Protein AF-A0A4Y7IH53-F1 (afdb_monomer)

Sequence (225 aa):
MANDEDNSNESPPPPQKHLVFAYYITGHGFGHATRAVEVVRHLIAAGHDVYVVTCAPDFVFTSEIKSERLFIRKVLLDCGAVQADALSVDPLASLEKVSDVVPIACRAADDAGIRSACVTNFSWDFIYAEYVMAAGHHHRSIVWQINPDIECAMPAFRDVIDVPLVVREQRKSRAEVRKELEIGEDVKLVIFNFGGQQPAGWTLKEEYLPPGWLCLVLLFAELSP

InterPro domains:
  IPR053205 GHMP kinase superfamily L-arabinokinase [PTHR38134] (98-218)

Mean predicted aligned error: 14.0 Å

Nearest PDB structures (foldseek):
  8hzz-assembly1_A  TM=4.925E-01  e=2.277E-02  Glycyrrhiza uralensis
  8x8p-assembly1_A  TM=3.838E-01  e=5.205E-03  Callicarpa macrophylla
  6a1k-assembly1_B  TM=4.037E-01  e=2.003E-02  Bacillus subtilis subsp. subtilis str. 168
  9fp0-assembly1_A  TM=3.550E-01  e=7.765E-01  Escherichia coli
  9fmv-assembly1_A  TM=3.541E-01  e=3.397E+00  Escherichia coli

Secondary structure (DSSP, 8-state):
----------PPPPPPPP-EEEEE---SSHHHHHHHHHHHHHHHHTT-EEEEEESS-THHHHTT---TTEEEEE-------EESSSS-EEHHHHHTT--SS-HHHHHHHHHTT-------SS-THHHHHHHHHHH-GGGHHHHHTT-SSSSS--TT-S-------------S-HHHHHHHTT--TT-EEEEEE-TTS--SS----GGGSPTTEEEEEE-------

Solvent-accessible surface area (backbone atoms only — not comparable to full-atom values): 14703 Å² total; per-residue (Å²): 143,78,86,92,76,89,84,92,77,80,72,76,76,76,81,74,77,75,50,78,45,78,48,74,38,42,37,82,54,67,68,58,48,59,48,46,39,56,56,53,48,52,46,41,73,70,60,24,39,38,36,41,35,22,55,52,65,66,62,67,46,54,76,78,47,88,56,94,46,61,43,81,43,84,38,86,62,63,26,48,72,36,64,74,50,101,88,43,68,36,59,68,66,10,65,82,28,64,48,85,54,57,63,70,58,52,52,54,25,56,80,67,76,41,93,73,84,84,76,77,95,68,78,64,64,74,76,44,52,61,47,56,68,71,64,40,81,85,54,37,72,73,52,42,65,58,52,84,67,97,67,99,53,56,73,81,51,89,79,82,79,92,71,76,90,81,70,82,80,84,88,67,54,72,67,56,54,27,59,75,69,72,47,62,93,87,54,45,76,47,77,47,72,58,62,88,43,77,78,86,86,72,81,89,59,74,89,80,51,64,92,73,53,45,79,47,74,52,67,65,73,83,79,76,132

Radius of gyration: 23.19 Å; Cα contacts (8 Å, |Δi|>4): 241; chains: 1; bounding box: 51×73×51 Å

Organism: Papaver somniferum (NCBI:txid3469)

Foldseek 3Di:
DDDDDDDPPPDPDDQDDEEEEEAEFEQPALVRLLLVLLVCQVCVVSVYAYEYEYQHDPCSNVVRDDDPSYHYHYDNLFQAWDAPDPPRTDLVSGLRRDDRWSVVVVVVCVVVVHDDDTDDDAQCCVVCVVSDVVVDPVSCVSCCLQDDDDDSDRVVDPDDDDDPDRDDDDPDDPVRVCVVVVHDPPAAEDEAEPHADDDDPDDDDPVVDDPRHDYHYDYDDDPDD

pLDDT: mean 70.27, std 18.61, range [26.58, 97.31]

Structure (mmCIF, N/CA/C/O backbone):
data_AF-A0A4Y7IH53-F1
#
_entry.id   AF-A0A4Y7IH53-F1
#
loop_
_atom_site.group_PDB
_atom_site.id
_atom_site.type_symbol
_atom_site.label_atom_id
_atom_site.label_alt_id
_atom_site.label_comp_id
_atom_site.label_asym_id
_atom_site.label_entity_id
_atom_site.label_seq_id
_atom_site.pdbx_PDB_ins_code
_atom_site.Cartn_x
_atom_site.Cartn_y
_atom_site.Cartn_z
_atom_site.occupancy
_atom_site.B_iso_or_equiv
_atom_site.auth_seq_id
_atom_site.auth_comp_id
_atom_site.auth_asym_id
_atom_site.auth_atom_id
_atom_site.pdbx_PDB_model_num
ATOM 1 N N . MET A 1 1 ? -36.794 -44.605 -2.288 1.00 41.50 1 MET A N 1
ATOM 2 C CA . MET A 1 1 ? -35.577 -44.950 -3.045 1.00 41.50 1 MET A CA 1
ATOM 3 C C . MET A 1 1 ? -35.639 -44.182 -4.349 1.00 41.50 1 MET A C 1
ATOM 5 O O . MET A 1 1 ? -36.344 -44.596 -5.257 1.00 41.50 1 MET A O 1
ATOM 9 N N . ALA A 1 2 ? -35.021 -43.007 -4.367 1.00 38.56 2 ALA A N 1
ATOM 10 C CA . ALA A 1 2 ? -34.758 -42.216 -5.560 1.00 38.56 2 ALA A CA 1
ATOM 11 C C . ALA A 1 2 ? -33.266 -41.878 -5.491 1.00 38.56 2 ALA A C 1
ATOM 13 O O . ALA A 1 2 ? -32.769 -41.588 -4.405 1.00 38.56 2 ALA A O 1
ATOM 14 N N . ASN A 1 3 ? -32.578 -42.082 -6.607 1.00 37.53 3 ASN A N 1
ATOM 15 C CA . ASN A 1 3 ? -31.127 -42.150 -6.717 1.00 37.53 3 ASN A CA 1
ATOM 16 C C . ASN A 1 3 ? -30.470 -40.790 -6.449 1.00 37.53 3 ASN A C 1
ATOM 18 O O . ASN A 1 3 ? -30.745 -39.835 -7.170 1.00 37.53 3 ASN A O 1
ATOM 22 N N . ASP A 1 4 ? -29.583 -40.755 -5.454 1.00 43.19 4 ASP A N 1
ATOM 23 C CA . ASP A 1 4 ? -28.550 -39.734 -5.279 1.00 43.19 4 ASP A CA 1
ATOM 24 C C . ASP A 1 4 ? -27.304 -40.184 -6.054 1.00 43.19 4 ASP A C 1
ATOM 26 O O . ASP A 1 4 ? -26.444 -40.862 -5.498 1.00 43.19 4 ASP A O 1
ATOM 30 N N . GLU A 1 5 ? -27.207 -39.847 -7.338 1.00 48.62 5 GLU A N 1
ATOM 31 C CA . GLU A 1 5 ? -25.935 -39.871 -8.068 1.00 48.62 5 GLU A CA 1
ATOM 32 C C . GLU A 1 5 ? -25.892 -38.702 -9.062 1.00 48.62 5 GLU A C 1
ATOM 34 O O . GLU A 1 5 ? -26.905 -38.376 -9.679 1.00 48.62 5 GLU A O 1
ATOM 39 N N . ASP A 1 6 ? -24.684 -38.146 -9.216 1.00 42.44 6 ASP A N 1
ATOM 40 C CA . ASP A 1 6 ? -24.251 -37.018 -10.061 1.00 42.44 6 ASP A CA 1
ATOM 41 C C . ASP A 1 6 ? -24.305 -35.645 -9.345 1.00 42.44 6 ASP A C 1
ATOM 43 O O . ASP A 1 6 ? -25.354 -35.181 -8.922 1.00 42.44 6 ASP A O 1
ATOM 47 N N . ASN A 1 7 ? -23.216 -34.903 -9.118 1.00 40.88 7 ASN A N 1
ATOM 48 C CA . ASN A 1 7 ? -22.030 -34.732 -9.950 1.00 40.88 7 ASN A CA 1
ATOM 49 C C . ASN A 1 7 ? -20.907 -34.080 -9.105 1.00 40.88 7 ASN A C 1
ATOM 51 O O . ASN A 1 7 ? -20.978 -32.896 -8.783 1.00 40.88 7 ASN A O 1
ATOM 55 N N . SER A 1 8 ? -19.878 -34.838 -8.710 1.00 48.16 8 SER A N 1
ATOM 56 C CA . SER A 1 8 ? -18.675 -34.307 -8.040 1.00 48.16 8 SER A CA 1
ATOM 57 C C . SER A 1 8 ? -17.453 -34.390 -8.955 1.00 48.16 8 SER A C 1
ATOM 59 O O . SER A 1 8 ? -16.390 -34.856 -8.545 1.00 48.16 8 SER A O 1
ATOM 61 N N . ASN A 1 9 ? -17.619 -33.990 -10.215 1.00 47.72 9 ASN A N 1
ATOM 62 C CA . ASN A 1 9 ? -16.549 -33.991 -11.205 1.00 47.72 9 ASN A CA 1
ATOM 63 C C . ASN A 1 9 ? -16.227 -32.563 -11.674 1.00 47.72 9 ASN A C 1
ATOM 65 O O . ASN A 1 9 ? -16.184 -32.274 -12.868 1.00 47.72 9 ASN A O 1
ATOM 69 N N . GLU A 1 10 ? -15.980 -31.651 -10.728 1.00 51.47 10 GLU A N 1
ATOM 70 C CA . GLU A 1 10 ? -15.182 -30.464 -11.036 1.00 51.47 10 GLU A CA 1
ATOM 71 C C . GLU A 1 10 ? -13.723 -30.910 -11.154 1.00 51.47 10 GLU A C 1
ATOM 73 O O . GLU A 1 10 ? -13.036 -31.187 -10.170 1.00 51.47 10 GLU A O 1
ATOM 78 N N . SER A 1 11 ? -13.255 -31.024 -12.396 1.00 44.97 11 SER A N 1
ATOM 79 C CA . SER A 1 11 ? -11.830 -31.116 -12.701 1.00 44.97 11 SER A CA 1
ATOM 80 C C . SER A 1 11 ? -11.081 -30.002 -11.958 1.00 44.97 11 SER A C 1
ATOM 82 O O . SER A 1 11 ? -11.542 -28.857 -12.010 1.00 44.97 11 SER A O 1
ATOM 84 N N . PRO A 1 12 ? -9.946 -30.295 -11.293 1.00 53.25 12 PRO A N 1
ATOM 85 C CA . PRO A 1 12 ? -9.206 -29.279 -10.561 1.00 53.25 12 PRO A CA 1
ATOM 86 C C . PRO A 1 12 ? -8.878 -28.113 -11.501 1.00 53.25 12 PRO A C 1
ATOM 88 O O . PRO A 1 12 ? -8.561 -28.357 -12.674 1.00 53.25 12 PRO A O 1
ATOM 91 N N . PRO A 1 13 ? -8.969 -26.857 -11.022 1.00 56.62 13 PRO A N 1
ATOM 92 C CA . PRO A 1 13 ? -8.668 -25.701 -11.847 1.00 56.62 13 PRO A CA 1
ATOM 93 C C . PRO A 1 13 ? -7.280 -25.882 -12.476 1.00 56.62 13 PRO A C 1
ATOM 95 O O . PRO A 1 13 ? -6.380 -26.428 -11.825 1.00 56.62 13 PRO A O 1
ATOM 98 N N . PRO A 1 14 ? -7.100 -25.479 -13.748 1.00 54.88 14 PRO A N 1
ATOM 99 C CA . PRO A 1 14 ? -5.828 -25.644 -14.435 1.00 54.88 14 PRO A CA 1
ATOM 100 C C . PRO A 1 14 ? -4.703 -25.062 -13.571 1.00 54.88 14 PRO A C 1
ATOM 102 O O . PRO A 1 14 ? -4.903 -24.009 -12.957 1.00 54.88 14 PRO A O 1
ATOM 105 N N . PRO A 1 15 ? -3.534 -25.725 -13.499 1.00 58.81 15 PRO A N 1
ATOM 106 C CA . PRO A 1 15 ? -2.450 -25.280 -12.640 1.00 58.81 15 PRO A CA 1
ATOM 107 C C . PRO A 1 15 ? -2.097 -23.839 -12.993 1.00 58.81 15 PRO A C 1
ATOM 109 O O . PRO A 1 15 ? -1.706 -23.529 -14.123 1.00 58.81 15 PRO A O 1
ATOM 112 N N . GLN A 1 16 ? -2.285 -22.950 -12.021 1.00 71.19 16 GLN A N 1
ATOM 113 C CA . GLN A 1 16 ? -2.009 -21.537 -12.186 1.00 71.19 16 GLN A CA 1
ATOM 114 C C . GLN A 1 16 ? -0.519 -21.381 -12.500 1.00 71.19 16 GLN A C 1
ATOM 116 O O . GLN A 1 16 ? 0.347 -21.809 -11.737 1.00 71.19 16 GLN A O 1
ATOM 121 N N . LYS A 1 17 ? -0.210 -20.834 -13.679 1.00 88.12 17 LYS A N 1
ATOM 122 C CA . LYS A 1 17 ? 1.172 -20.672 -14.137 1.00 88.12 17 LYS A CA 1
ATOM 123 C C . LYS A 1 17 ? 1.937 -19.807 -13.134 1.00 88.12 17 LYS A C 1
ATOM 125 O O . LYS A 1 17 ? 1.533 -18.678 -12.876 1.00 88.12 17 LYS A O 1
ATOM 130 N N . HIS A 1 18 ? 3.062 -20.308 -12.631 1.00 93.56 18 HIS A N 1
ATOM 131 C CA . HIS A 1 18 ? 3.967 -19.526 -11.793 1.00 93.56 18 HIS A CA 1
ATOM 132 C C . HIS A 1 18 ? 4.549 -18.343 -12.582 1.00 93.56 18 HIS A C 1
ATOM 134 O O . HIS A 1 18 ? 5.042 -18.519 -13.701 1.00 93.56 18 HIS A O 1
ATOM 140 N N . LEU A 1 19 ? 4.501 -17.146 -11.999 1.00 94.00 19 LEU A N 1
ATOM 141 C CA . LEU A 1 19 ? 5.007 -15.904 -12.578 1.00 94.00 19 LEU A CA 1
ATOM 142 C C . LEU A 1 19 ? 5.874 -15.166 -11.555 1.00 94.00 19 LEU A C 1
ATOM 144 O O . LEU A 1 19 ? 5.736 -15.368 -10.350 1.00 94.00 19 LEU A O 1
ATOM 148 N N . VAL A 1 20 ? 6.743 -14.296 -12.065 1.00 94.38 20 VAL A N 1
ATOM 149 C CA . VAL A 1 20 ? 7.566 -13.381 -11.270 1.00 94.38 20 VAL A CA 1
ATOM 150 C C . VAL A 1 20 ? 7.159 -11.957 -11.626 1.00 94.38 20 VAL A C 1
ATOM 152 O O . VAL A 1 20 ? 7.169 -11.590 -12.803 1.00 94.38 20 VAL A O 1
ATOM 155 N N . PHE A 1 21 ? 6.800 -11.163 -10.623 1.00 93.69 21 PHE A N 1
ATOM 156 C CA . PHE A 1 21 ? 6.378 -9.774 -10.785 1.00 93.69 21 PHE A CA 1
ATOM 157 C C . PHE A 1 21 ? 7.441 -8.824 -10.244 1.00 93.69 21 PHE A C 1
ATOM 159 O O . PHE A 1 21 ? 7.949 -9.020 -9.144 1.00 93.69 21 PHE A O 1
ATOM 166 N N . ALA A 1 22 ? 7.729 -7.757 -10.987 1.00 92.00 22 ALA A N 1
ATOM 167 C CA . ALA A 1 22 ? 8.457 -6.600 -10.481 1.00 92.00 22 ALA A CA 1
ATOM 168 C C . ALA A 1 22 ? 7.470 -5.436 -10.326 1.00 92.00 22 ALA A C 1
ATOM 170 O O . ALA A 1 22 ? 6.949 -4.926 -11.316 1.00 92.00 22 ALA A O 1
ATOM 171 N N . TYR A 1 23 ? 7.191 -5.045 -9.084 1.00 90.38 23 TYR A N 1
ATOM 172 C CA . TYR A 1 23 ? 6.256 -3.978 -8.742 1.00 90.38 23 TYR A CA 1
ATOM 173 C C . TYR A 1 23 ? 7.039 -2.742 -8.296 1.00 90.38 23 TYR A C 1
ATOM 175 O O . TYR A 1 23 ? 7.619 -2.710 -7.212 1.00 90.38 23 TYR A O 1
ATOM 183 N N . TYR A 1 24 ? 7.044 -1.716 -9.142 1.00 85.69 24 TYR A N 1
ATOM 184 C CA . TYR A 1 24 ? 7.689 -0.431 -8.885 1.00 85.69 24 TYR A CA 1
ATOM 185 C C . TYR A 1 24 ? 6.702 0.512 -8.196 1.00 85.69 24 TYR A C 1
ATOM 187 O O . TYR A 1 24 ? 5.642 0.797 -8.747 1.00 85.69 24 TYR A O 1
ATOM 195 N N . ILE A 1 25 ? 7.037 0.965 -6.988 1.00 82.25 25 ILE A N 1
ATOM 196 C CA . ILE A 1 25 ? 6.165 1.801 -6.156 1.00 82.25 25 ILE A CA 1
ATOM 197 C C . ILE A 1 25 ? 6.952 3.030 -5.707 1.00 82.25 25 ILE A C 1
ATOM 199 O O . ILE A 1 25 ? 8.029 2.904 -5.115 1.00 82.25 25 ILE A O 1
ATOM 203 N N . THR A 1 26 ? 6.402 4.213 -5.952 1.00 73.88 26 THR A N 1
ATOM 204 C CA . THR A 1 26 ? 6.913 5.475 -5.407 1.00 73.88 26 THR A CA 1
ATOM 205 C C . THR A 1 26 ? 6.864 5.465 -3.872 1.00 73.88 26 THR A C 1
ATOM 207 O O . THR A 1 26 ? 6.041 4.784 -3.258 1.00 73.88 26 THR A O 1
ATOM 210 N N . GLY A 1 27 ? 7.795 6.158 -3.220 1.00 60.12 27 GLY A N 1
ATOM 211 C CA . GLY A 1 27 ? 7.842 6.301 -1.763 1.00 60.12 27 GLY A CA 1
ATOM 212 C C . GLY A 1 27 ? 7.267 7.612 -1.240 1.00 60.12 27 GLY A C 1
ATOM 213 O O . GLY A 1 27 ? 7.210 7.781 -0.020 1.00 60.12 27 GLY A O 1
ATOM 214 N N . HIS A 1 28 ? 6.816 8.523 -2.108 1.00 63.91 28 HIS A N 1
ATOM 215 C CA . HIS A 1 28 ? 6.135 9.747 -1.688 1.00 63.91 28 HIS A CA 1
ATOM 216 C C . HIS A 1 28 ? 4.810 9.439 -0.976 1.00 63.91 28 HIS A C 1
ATOM 218 O O . HIS A 1 28 ? 3.774 9.220 -1.592 1.00 63.91 28 HIS A O 1
ATOM 224 N N . GLY A 1 29 ? 4.844 9.452 0.357 1.00 56.44 29 GLY A N 1
ATOM 225 C CA . GLY A 1 29 ? 3.691 9.156 1.200 1.00 56.44 29 GLY A CA 1
ATOM 226 C C . GLY A 1 29 ? 3.383 7.657 1.298 1.00 56.44 29 GLY A C 1
ATOM 227 O O . GLY A 1 29 ? 3.454 6.891 0.340 1.00 56.44 29 GLY A O 1
ATOM 228 N N . PHE A 1 30 ? 2.964 7.211 2.484 1.00 63.81 30 PHE A N 1
ATOM 229 C CA . PHE A 1 30 ? 2.637 5.800 2.729 1.00 63.81 30 PHE A CA 1
ATOM 230 C C . PHE A 1 30 ? 1.408 5.302 1.948 1.00 63.81 30 PHE A C 1
ATOM 232 O O . PHE A 1 30 ? 1.152 4.100 1.905 1.00 63.81 30 PHE A O 1
ATOM 239 N N . GLY A 1 31 ? 0.632 6.190 1.318 1.00 67.69 31 GLY A N 1
ATOM 240 C CA . GLY A 1 31 ? -0.619 5.844 0.644 1.00 67.69 31 GLY A CA 1
ATOM 241 C C . GLY A 1 31 ? -0.449 4.922 -0.568 1.00 67.69 31 GLY A C 1
ATOM 242 O O . GLY A 1 31 ? -1.269 4.020 -0.742 1.00 67.69 31 GLY A O 1
ATOM 243 N N . HIS A 1 32 ? 0.597 5.112 -1.379 1.00 73.06 32 HIS A N 1
ATOM 244 C CA . HIS A 1 32 ? 0.857 4.260 -2.550 1.00 73.06 32 HIS A CA 1
ATOM 245 C C . HIS A 1 32 ? 1.325 2.871 -2.107 1.00 73.06 32 HIS A C 1
ATOM 247 O O . HIS A 1 32 ? 0.749 1.853 -2.492 1.00 73.06 32 HIS A O 1
ATOM 253 N N . ALA A 1 33 ? 2.298 2.833 -1.192 1.00 77.31 33 ALA A N 1
ATOM 254 C CA . ALA A 1 33 ? 2.835 1.593 -0.647 1.00 77.31 33 ALA A CA 1
ATOM 255 C C . ALA A 1 33 ? 1.774 0.763 0.094 1.00 77.31 33 ALA A C 1
ATOM 257 O O . ALA A 1 33 ? 1.632 -0.426 -0.169 1.00 77.31 33 ALA A O 1
ATOM 258 N N . THR A 1 34 ? 0.974 1.374 0.972 1.00 79.06 34 THR A N 1
ATOM 259 C CA . THR A 1 34 ? -0.017 0.647 1.791 1.00 79.06 34 THR A CA 1
ATOM 260 C C . THR A 1 34 ? -1.155 0.019 0.988 1.00 79.06 34 THR A C 1
ATOM 262 O O . THR A 1 34 ? -1.706 -0.980 1.450 1.00 79.06 34 THR A O 1
ATOM 265 N N . ARG A 1 35 ? -1.499 0.562 -0.188 1.00 79.38 35 ARG A N 1
ATOM 266 C CA . ARG A 1 35 ? -2.486 -0.028 -1.112 1.00 79.38 35 ARG A CA 1
ATOM 267 C C . ARG A 1 35 ? -1.878 -1.135 -1.961 1.00 79.38 35 ARG A C 1
ATOM 269 O O . ARG A 1 35 ? -2.481 -2.195 -2.111 1.00 79.38 35 ARG A O 1
ATOM 276 N N . ALA A 1 36 ? -0.657 -0.924 -2.451 1.00 85.81 36 ALA A N 1
ATOM 277 C CA . ALA A 1 36 ? 0.075 -1.939 -3.198 1.00 85.81 36 ALA A CA 1
ATOM 278 C C . ALA A 1 36 ? 0.307 -3.216 -2.374 1.00 85.81 36 ALA A C 1
ATOM 280 O O . ALA A 1 36 ? 0.313 -4.305 -2.942 1.00 85.81 36 ALA A O 1
ATOM 281 N N . VAL A 1 37 ? 0.419 -3.107 -1.042 1.00 89.38 37 VAL A N 1
ATOM 282 C CA . VAL A 1 37 ? 0.486 -4.262 -0.126 1.00 89.38 37 VAL A CA 1
ATOM 283 C C . VAL A 1 37 ? -0.617 -5.280 -0.403 1.00 89.38 37 VAL A C 1
ATOM 285 O O . VAL A 1 37 ? -0.323 -6.470 -0.470 1.00 89.38 37 VAL A O 1
ATOM 288 N N . GLU A 1 38 ? -1.863 -4.850 -0.612 1.00 88.25 38 GLU A N 1
ATOM 289 C CA . GLU A 1 38 ? -2.959 -5.794 -0.854 1.00 88.25 38 GLU A CA 1
ATOM 290 C C . GLU A 1 38 ? -2.816 -6.501 -2.201 1.00 88.25 38 GLU A C 1
ATOM 292 O O . GLU A 1 38 ? -3.021 -7.711 -2.278 1.00 88.25 38 GLU A O 1
ATOM 297 N N . VAL A 1 39 ? -2.384 -5.798 -3.249 1.00 89.31 39 VAL A N 1
ATOM 298 C CA . VAL A 1 39 ? -2.128 -6.417 -4.559 1.00 89.31 39 VAL A CA 1
ATOM 299 C C . VAL A 1 39 ? -0.995 -7.441 -4.455 1.00 89.31 39 VAL A C 1
ATOM 301 O O . VAL A 1 39 ? -1.147 -8.586 -4.880 1.00 89.31 39 VAL A O 1
ATOM 304 N N . VAL A 1 40 ? 0.121 -7.061 -3.826 1.00 92.12 40 VAL A N 1
ATOM 305 C CA . VAL A 1 40 ? 1.282 -7.937 -3.606 1.00 92.12 40 VAL A CA 1
ATOM 306 C C . VAL A 1 40 ? 0.882 -9.172 -2.797 1.00 92.12 40 VAL A C 1
ATOM 308 O O . VAL A 1 40 ? 1.253 -10.290 -3.154 1.00 92.12 40 VAL A O 1
ATOM 311 N N . ARG A 1 41 ? 0.078 -8.996 -1.743 1.00 92.88 41 ARG A N 1
ATOM 312 C CA . ARG A 1 41 ? -0.420 -10.094 -0.908 1.00 92.88 41 ARG A CA 1
ATOM 313 C C . ARG A 1 41 ? -1.235 -11.100 -1.721 1.00 92.88 41 ARG A C 1
ATOM 315 O O . ARG A 1 41 ? -1.011 -12.299 -1.575 1.00 92.88 41 ARG A O 1
ATOM 322 N N . HIS A 1 42 ? -2.131 -10.634 -2.593 1.00 91.44 42 HIS A N 1
ATOM 323 C CA . HIS A 1 42 ? -2.946 -11.517 -3.435 1.00 91.44 42 HIS A CA 1
ATOM 324 C C . HIS A 1 42 ? -2.122 -12.227 -4.517 1.00 91.44 42 HIS A C 1
ATOM 326 O O . HIS A 1 42 ? -2.339 -13.412 -4.754 1.00 91.44 42 HIS A O 1
ATOM 332 N N . LEU A 1 43 ? -1.138 -11.556 -5.126 1.00 92.81 43 LEU A N 1
ATOM 333 C CA . LEU A 1 43 ? -0.218 -12.193 -6.079 1.00 92.81 43 LEU A CA 1
ATOM 334 C C . LEU A 1 43 ? 0.602 -13.310 -5.417 1.00 92.81 43 LEU A C 1
ATOM 336 O O . LEU A 1 43 ? 0.738 -14.396 -5.975 1.00 92.81 43 LEU A O 1
ATOM 340 N N . ILE A 1 44 ? 1.098 -13.073 -4.200 1.00 95.31 44 ILE A N 1
ATOM 341 C CA . ILE A 1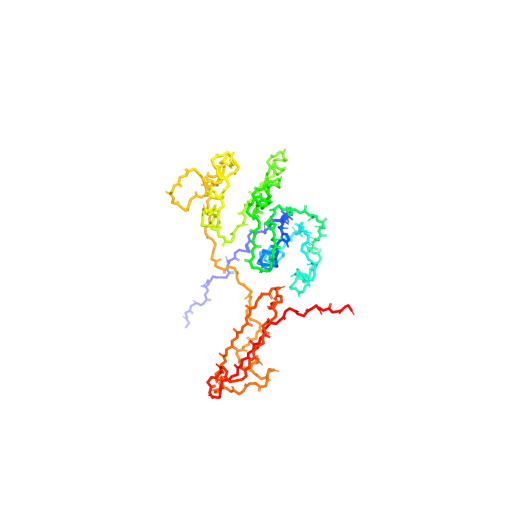 44 ? 1.822 -14.087 -3.424 1.00 95.31 44 ILE A CA 1
ATOM 342 C C . ILE A 1 44 ? 0.899 -15.244 -3.027 1.00 95.31 44 ILE A C 1
ATOM 344 O O . ILE A 1 44 ? 1.298 -16.403 -3.135 1.00 95.31 44 ILE A O 1
ATOM 348 N N . ALA A 1 45 ? -0.332 -14.955 -2.593 1.00 92.06 45 ALA A N 1
ATOM 349 C CA . ALA A 1 45 ? -1.323 -15.979 -2.251 1.00 92.06 45 ALA A CA 1
ATOM 350 C C . ALA A 1 45 ? -1.705 -16.852 -3.461 1.00 92.06 45 ALA A C 1
ATOM 352 O O . ALA A 1 45 ? -1.944 -18.045 -3.302 1.00 92.06 45 ALA A O 1
ATOM 353 N N . ALA A 1 46 ? -1.676 -16.282 -4.669 1.00 93.06 46 ALA A N 1
ATOM 354 C CA . ALA A 1 46 ? -1.829 -16.994 -5.937 1.00 93.06 46 ALA A CA 1
ATOM 355 C C . ALA A 1 46 ? -0.590 -17.825 -6.346 1.00 93.06 46 ALA A C 1
ATOM 357 O O . ALA A 1 46 ? -0.573 -18.444 -7.410 1.00 93.06 46 ALA A O 1
ATOM 358 N N . GLY A 1 47 ? 0.454 -17.857 -5.511 1.00 94.62 47 GLY A N 1
ATOM 359 C CA . GLY A 1 47 ? 1.655 -18.655 -5.729 1.00 94.62 47 GLY A CA 1
ATOM 360 C C . GLY A 1 47 ? 2.674 -17.997 -6.654 1.00 94.62 47 GLY A C 1
ATOM 361 O O . GLY A 1 47 ? 3.357 -18.708 -7.382 1.00 94.62 47 GLY A O 1
ATOM 362 N N . HIS A 1 48 ? 2.768 -16.667 -6.670 1.00 95.75 48 HIS A N 1
ATOM 363 C CA . HIS A 1 48 ? 3.751 -15.931 -7.470 1.00 95.75 48 HIS A CA 1
ATOM 364 C C . HIS A 1 48 ? 4.846 -15.298 -6.607 1.00 95.75 48 HIS A C 1
ATOM 366 O O . HIS A 1 48 ? 4.622 -14.978 -5.438 1.00 95.75 48 HIS A O 1
ATOM 372 N N . ASP A 1 49 ? 6.010 -15.068 -7.212 1.00 96.94 49 ASP A N 1
ATOM 373 C CA . ASP A 1 49 ? 7.093 -14.300 -6.599 1.00 96.94 49 ASP A CA 1
ATOM 374 C C . ASP A 1 49 ? 6.930 -12.818 -6.927 1.00 96.94 49 ASP A C 1
ATOM 376 O O . ASP A 1 49 ? 6.669 -12.449 -8.077 1.00 96.94 49 ASP A O 1
ATOM 380 N N . VAL A 1 50 ? 7.097 -11.952 -5.926 1.00 96.69 50 VAL A N 1
ATOM 381 C CA . VAL A 1 50 ? 6.911 -10.509 -6.098 1.00 96.69 50 VAL A CA 1
ATOM 382 C C . VAL A 1 50 ? 8.109 -9.736 -5.565 1.00 96.69 50 VAL A C 1
ATOM 384 O O . VAL A 1 50 ? 8.423 -9.768 -4.375 1.00 96.69 50 VAL A O 1
ATOM 387 N N . TYR A 1 51 ? 8.746 -8.992 -6.465 1.00 95.62 51 TYR A N 1
ATOM 388 C CA . TYR A 1 51 ? 9.810 -8.041 -6.183 1.00 95.62 51 TYR A CA 1
ATOM 389 C C . TYR A 1 51 ? 9.222 -6.640 -6.080 1.00 95.62 51 TYR A C 1
ATOM 391 O O . TYR A 1 51 ? 8.875 -6.023 -7.085 1.00 95.62 51 TYR A O 1
ATOM 399 N N . VAL A 1 52 ? 9.130 -6.123 -4.863 1.00 92.81 52 VAL A N 1
ATOM 400 C CA . VAL A 1 52 ? 8.746 -4.743 -4.592 1.00 92.81 52 VAL A CA 1
ATOM 401 C C . VAL A 1 52 ? 9.981 -3.856 -4.698 1.00 92.81 52 VAL A C 1
ATOM 403 O O . VAL A 1 52 ? 10.924 -3.986 -3.919 1.00 92.81 52 VAL A O 1
ATOM 406 N N . VAL A 1 53 ? 9.980 -2.936 -5.657 1.00 90.69 53 VAL A N 1
ATOM 407 C CA . VAL A 1 53 ? 11.038 -1.943 -5.850 1.00 90.69 53 VAL A CA 1
ATOM 408 C C . VAL A 1 53 ? 10.511 -0.597 -5.365 1.00 90.69 53 VAL A C 1
ATOM 410 O O . VAL A 1 53 ? 9.558 -0.079 -5.938 1.00 90.69 53 VAL A O 1
ATOM 413 N N . THR A 1 54 ? 11.070 -0.055 -4.282 1.00 86.38 54 THR A N 1
ATOM 414 C CA . THR A 1 54 ? 10.556 1.174 -3.644 1.00 86.38 54 THR A CA 1
ATOM 415 C C . THR A 1 54 ? 11.546 1.772 -2.642 1.00 86.38 54 THR A C 1
ATOM 417 O O . THR A 1 54 ? 12.419 1.071 -2.127 1.00 86.38 54 THR A O 1
ATOM 420 N N . CYS A 1 55 ? 11.397 3.054 -2.313 1.00 83.62 55 CYS A N 1
ATOM 421 C CA . CYS A 1 55 ? 12.057 3.701 -1.175 1.00 83.62 55 CYS A CA 1
ATOM 422 C C . CYS A 1 55 ? 11.204 3.673 0.109 1.00 83.62 55 CYS A C 1
ATOM 424 O O . CYS A 1 55 ? 11.739 3.958 1.180 1.00 83.62 55 CYS A O 1
ATOM 426 N N . ALA A 1 56 ? 9.927 3.271 0.045 1.00 83.81 56 ALA A N 1
ATOM 427 C CA . ALA A 1 56 ? 9.068 3.145 1.225 1.00 83.81 56 ALA A CA 1
ATOM 428 C C . ALA A 1 56 ? 9.661 2.157 2.254 1.00 83.81 56 ALA A C 1
ATOM 430 O O . ALA A 1 56 ? 10.216 1.136 1.843 1.00 83.81 56 ALA A O 1
ATOM 431 N N . PRO A 1 57 ? 9.569 2.404 3.575 1.00 84.00 57 PRO A N 1
ATOM 432 C CA . PRO A 1 57 ? 10.119 1.522 4.610 1.00 84.00 57 PRO A CA 1
ATOM 433 C C . PRO A 1 57 ? 9.631 0.065 4.538 1.00 84.00 57 PRO A C 1
ATOM 435 O O . PRO A 1 57 ? 8.466 -0.195 4.244 1.00 84.00 57 PRO A O 1
ATOM 438 N N . ASP A 1 58 ? 10.501 -0.898 4.874 1.00 88.19 58 ASP A N 1
ATOM 439 C CA . ASP A 1 58 ? 10.189 -2.340 4.765 1.00 88.19 58 ASP A CA 1
ATOM 440 C C . ASP A 1 58 ? 9.010 -2.763 5.641 1.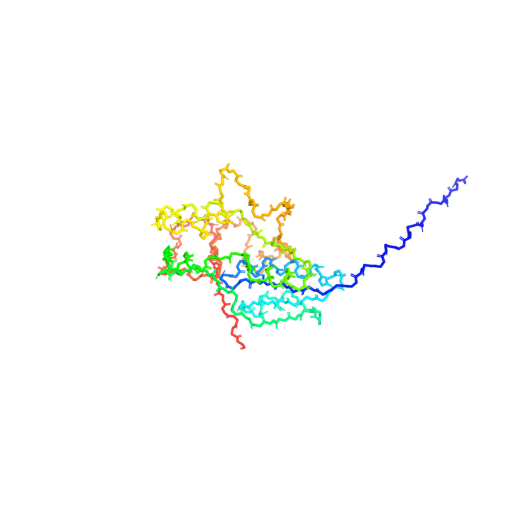00 88.19 58 ASP A C 1
ATOM 442 O O . ASP A 1 58 ? 8.247 -3.659 5.266 1.00 88.19 58 ASP A O 1
ATOM 446 N N . PHE A 1 59 ? 8.827 -2.114 6.796 1.00 86.19 59 PHE A N 1
ATOM 447 C CA . PHE A 1 59 ? 7.739 -2.435 7.722 1.00 86.19 59 PHE A CA 1
ATOM 448 C C . PHE A 1 59 ? 6.358 -2.268 7.073 1.00 86.19 59 PHE A C 1
ATOM 450 O O . PHE A 1 59 ? 5.425 -2.968 7.457 1.00 86.19 59 PHE A O 1
ATOM 457 N N . VAL A 1 60 ? 6.220 -1.398 6.063 1.00 85.25 60 VAL A N 1
ATOM 458 C CA . VAL A 1 60 ? 4.953 -1.176 5.348 1.00 85.25 60 VAL A CA 1
ATOM 459 C C . VAL A 1 60 ? 4.454 -2.462 4.688 1.00 85.25 60 VAL A C 1
ATOM 461 O O . VAL A 1 60 ? 3.255 -2.725 4.704 1.00 85.25 60 VAL A O 1
ATOM 464 N N . PHE A 1 61 ? 5.368 -3.277 4.157 1.00 89.44 61 PHE A N 1
ATOM 465 C CA . PHE A 1 61 ? 5.048 -4.550 3.508 1.00 89.44 61 PHE A CA 1
ATOM 466 C C . PHE A 1 61 ? 5.160 -5.718 4.480 1.00 89.44 61 PHE A C 1
ATOM 468 O O . PHE A 1 61 ? 4.267 -6.556 4.564 1.00 89.44 61 PHE A O 1
ATOM 475 N N . THR A 1 62 ? 6.246 -5.764 5.248 1.00 91.06 62 THR A N 1
ATOM 476 C CA . THR A 1 62 ? 6.568 -6.912 6.105 1.00 91.06 62 THR A CA 1
ATOM 477 C C . THR A 1 62 ? 5.677 -7.025 7.340 1.00 91.06 62 THR A C 1
ATOM 479 O O . THR A 1 62 ? 5.624 -8.100 7.932 1.00 91.06 62 THR A O 1
ATOM 482 N N . SER A 1 63 ? 4.969 -5.968 7.754 1.00 86.81 63 SER A N 1
ATOM 483 C CA . SER A 1 63 ? 3.948 -6.061 8.813 1.00 86.81 63 SER A CA 1
ATOM 484 C C . SER A 1 63 ? 2.740 -6.893 8.380 1.00 86.81 63 SER A C 1
ATOM 486 O O . SER A 1 63 ? 2.196 -7.642 9.189 1.00 86.81 63 SER A O 1
ATOM 488 N N . GLU A 1 64 ? 2.376 -6.819 7.100 1.00 85.94 64 GLU A N 1
ATOM 489 C CA . GLU A 1 64 ? 1.181 -7.461 6.547 1.00 85.94 64 GLU A CA 1
ATOM 490 C C . GLU A 1 64 ? 1.493 -8.750 5.776 1.00 85.94 64 GLU A C 1
ATOM 492 O O . GLU A 1 64 ? 0.658 -9.650 5.701 1.00 85.94 64 GLU A O 1
ATOM 497 N N . ILE A 1 65 ? 2.697 -8.860 5.208 1.00 91.25 65 ILE A N 1
ATOM 498 C CA . ILE A 1 65 ? 3.100 -9.966 4.340 1.00 91.25 65 ILE A CA 1
ATOM 499 C C . ILE A 1 65 ? 4.262 -10.720 4.986 1.00 91.25 65 ILE A C 1
ATOM 501 O O . ILE A 1 65 ? 5.391 -10.234 5.055 1.00 91.25 65 ILE A O 1
ATOM 505 N N . LYS A 1 66 ? 3.983 -11.946 5.432 1.00 93.56 66 LYS A N 1
ATOM 506 C CA . LYS A 1 66 ? 4.972 -12.892 5.962 1.00 93.56 66 LYS A CA 1
ATOM 507 C C . LYS A 1 66 ? 5.120 -14.055 4.980 1.00 93.56 66 LYS A C 1
ATOM 509 O O . LYS A 1 66 ? 4.417 -15.052 5.091 1.00 93.56 66 LYS A O 1
ATOM 514 N N . SER A 1 67 ? 5.975 -13.894 3.972 1.00 95.19 67 SER A N 1
ATOM 515 C CA . SER A 1 67 ? 6.193 -14.899 2.923 1.00 95.19 67 SER A CA 1
ATOM 516 C C . SER A 1 67 ? 7.614 -14.822 2.376 1.00 95.19 67 SER A C 1
ATOM 518 O O . SER A 1 67 ? 8.124 -13.728 2.151 1.00 95.19 67 SER A O 1
ATOM 520 N N . GLU A 1 68 ? 8.220 -15.976 2.094 1.00 96.12 68 GLU A N 1
ATOM 521 C CA . GLU A 1 68 ? 9.531 -16.084 1.430 1.00 96.12 68 GLU A CA 1
ATOM 522 C C . GLU A 1 68 ? 9.490 -15.662 -0.050 1.00 96.12 68 GLU A C 1
ATOM 524 O O . GLU A 1 68 ? 10.532 -15.489 -0.673 1.00 96.12 68 GLU A O 1
ATOM 529 N N . ARG A 1 69 ? 8.287 -15.470 -0.610 1.00 96.19 69 ARG A N 1
ATOM 530 C CA . ARG A 1 69 ? 8.060 -15.015 -1.994 1.00 96.19 69 ARG A CA 1
ATOM 531 C C . ARG A 1 69 ? 7.991 -13.492 -2.140 1.00 96.19 69 ARG A C 1
ATOM 533 O O . ARG A 1 69 ? 7.753 -12.988 -3.237 1.00 96.19 69 ARG A O 1
ATOM 540 N N . LEU A 1 70 ? 8.147 -12.759 -1.034 1.00 97.31 70 LEU A N 1
ATOM 541 C CA . LEU A 1 70 ? 8.259 -11.304 -1.034 1.00 97.31 70 LEU A CA 1
ATOM 542 C C . LEU A 1 70 ? 9.733 -10.902 -1.036 1.00 97.31 70 LEU A C 1
ATOM 544 O O . LEU A 1 70 ? 10.462 -11.170 -0.083 1.00 97.31 70 LEU A O 1
ATOM 548 N N . PHE A 1 71 ? 10.134 -10.159 -2.059 1.00 97.00 71 PHE A N 1
ATOM 549 C CA . PHE A 1 71 ? 11.466 -9.579 -2.168 1.00 97.00 71 PHE A CA 1
ATOM 550 C C . PHE A 1 71 ? 11.345 -8.060 -2.194 1.00 97.00 71 PHE A C 1
ATOM 552 O O . PHE A 1 71 ? 10.544 -7.521 -2.952 1.00 97.00 71 PHE A O 1
ATOM 559 N N . ILE A 1 72 ? 12.137 -7.349 -1.391 1.00 93.88 72 ILE A N 1
ATOM 560 C CA . ILE A 1 72 ? 12.122 -5.882 -1.364 1.00 93.88 72 ILE A CA 1
ATOM 561 C C . ILE A 1 72 ? 13.477 -5.358 -1.831 1.00 93.88 72 ILE A C 1
ATOM 563 O O . ILE A 1 72 ? 14.523 -5.736 -1.304 1.00 93.88 72 ILE A O 1
ATOM 567 N N . ARG A 1 73 ? 13.461 -4.467 -2.824 1.00 92.44 73 ARG A N 1
ATOM 568 C CA . ARG A 1 73 ? 14.639 -3.775 -3.346 1.00 92.44 73 ARG A CA 1
ATOM 569 C C . ARG A 1 73 ? 14.495 -2.273 -3.126 1.00 92.44 73 ARG A C 1
ATOM 571 O O . ARG A 1 73 ? 13.593 -1.641 -3.672 1.00 92.44 73 ARG A O 1
ATOM 578 N N . LYS A 1 74 ? 15.438 -1.690 -2.382 1.00 89.75 74 LYS A N 1
ATOM 579 C CA . LYS A 1 74 ? 15.486 -0.244 -2.149 1.00 89.75 74 LYS A CA 1
ATOM 580 C C . LYS A 1 74 ? 15.957 0.506 -3.382 1.00 89.75 74 LYS A C 1
ATOM 582 O O . LYS A 1 74 ? 17.104 0.355 -3.798 1.00 89.75 74 LYS A O 1
ATOM 587 N N . VAL A 1 75 ? 15.072 1.317 -3.951 1.00 83.25 75 VAL A N 1
ATOM 588 C CA . VAL A 1 75 ? 15.391 2.250 -5.036 1.00 83.25 75 VAL A CA 1
ATOM 589 C C . VAL A 1 75 ? 14.562 3.509 -4.841 1.00 83.25 75 VAL A C 1
ATOM 591 O O . VAL A 1 75 ? 13.354 3.428 -4.624 1.00 83.25 75 VAL A O 1
ATOM 594 N N . LEU A 1 76 ? 15.208 4.668 -4.945 1.00 74.56 76 LEU A N 1
ATOM 595 C CA . LEU A 1 76 ? 14.506 5.935 -5.077 1.00 74.56 76 LEU A CA 1
ATOM 596 C C . LEU A 1 76 ? 13.932 6.007 -6.496 1.00 74.56 76 LEU A C 1
ATOM 598 O O . LEU A 1 76 ? 14.640 6.313 -7.450 1.00 74.56 76 LEU A O 1
ATOM 602 N N . LEU A 1 77 ? 12.665 5.627 -6.622 1.00 66.94 77 LEU A N 1
ATOM 603 C CA . LEU A 1 77 ? 11.880 5.727 -7.861 1.00 66.94 77 LEU A CA 1
ATOM 604 C C . LEU A 1 77 ? 11.108 7.043 -7.943 1.00 66.94 77 LEU A C 1
ATOM 606 O O . LEU A 1 77 ? 10.437 7.326 -8.933 1.00 66.94 77 LEU A O 1
ATOM 610 N N . ASP A 1 78 ? 11.185 7.796 -6.853 1.00 60.53 78 ASP A N 1
ATOM 611 C CA . ASP A 1 78 ? 10.443 9.003 -6.620 1.00 60.53 78 ASP A CA 1
ATOM 612 C C . ASP A 1 78 ? 10.847 10.092 -7.587 1.00 60.53 78 ASP A C 1
ATOM 614 O O . ASP A 1 78 ? 11.998 10.517 -7.706 1.00 60.53 78 ASP A O 1
ATOM 618 N N . CYS A 1 79 ? 9.809 10.556 -8.241 1.00 55.00 79 CYS A N 1
ATOM 619 C CA . CYS A 1 79 ? 9.780 11.764 -8.989 1.00 55.00 79 CYS A CA 1
ATOM 620 C C . CYS A 1 79 ? 8.444 12.380 -8.506 1.00 55.00 79 CYS A C 1
ATOM 622 O O . CYS A 1 79 ? 7.345 11.991 -8.895 1.00 55.00 79 CYS A O 1
ATOM 624 N N . GLY A 1 80 ? 8.507 13.203 -7.460 1.00 50.69 80 GLY A N 1
ATOM 625 C CA . GLY A 1 80 ? 7.305 13.702 -6.800 1.00 50.69 80 GLY A CA 1
ATOM 626 C C . GLY A 1 80 ? 7.400 15.132 -6.321 1.00 50.69 80 GLY A C 1
ATOM 627 O O . GLY A 1 80 ? 8.387 15.838 -6.541 1.00 50.69 80 GLY A O 1
ATOM 628 N N . ALA A 1 81 ? 6.294 15.547 -5.713 1.00 48.56 81 ALA A N 1
ATOM 629 C CA . ALA A 1 81 ? 6.032 16.926 -5.386 1.00 48.56 81 ALA A CA 1
ATOM 630 C C . ALA A 1 81 ? 6.987 17.428 -4.296 1.00 48.56 81 ALA A C 1
ATOM 632 O O . ALA A 1 81 ? 7.111 16.824 -3.228 1.00 48.56 81 ALA A O 1
ATOM 633 N N . VAL A 1 82 ? 7.684 18.525 -4.570 1.00 56.22 82 VAL A N 1
ATOM 634 C CA . VAL A 1 82 ? 8.550 19.183 -3.596 1.00 56.22 82 VAL A CA 1
ATOM 635 C C . VAL A 1 82 ? 7.645 19.969 -2.659 1.00 56.22 82 VAL A C 1
ATOM 637 O O . VAL A 1 82 ? 7.051 20.963 -3.056 1.00 56.22 82 VAL A O 1
ATOM 640 N N . GLN A 1 83 ? 7.493 19.505 -1.422 1.00 42.19 83 GLN A N 1
ATOM 641 C CA . GLN A 1 83 ? 6.779 20.266 -0.399 1.00 42.19 83 GLN A CA 1
ATOM 642 C C . GLN A 1 83 ? 7.643 21.452 0.031 1.00 42.19 83 GLN A C 1
ATOM 644 O O . GLN A 1 83 ? 8.801 21.265 0.408 1.00 42.19 83 GLN A O 1
ATOM 649 N N . ALA A 1 84 ? 7.087 22.660 -0.038 1.00 53.62 84 ALA A N 1
ATOM 650 C CA . ALA A 1 84 ? 7.744 23.846 0.499 1.00 53.62 84 ALA A CA 1
ATOM 651 C C . ALA A 1 84 ? 7.511 23.950 2.016 1.00 53.62 84 ALA A C 1
ATOM 653 O O . ALA A 1 84 ? 8.413 24.348 2.751 1.00 53.62 84 ALA A O 1
ATOM 654 N N . ASP A 1 85 ? 6.336 23.5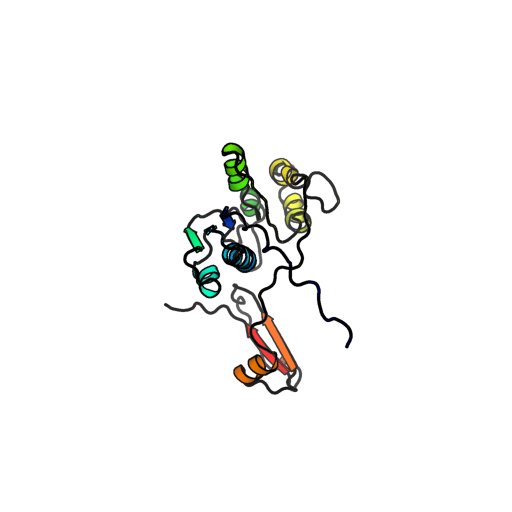21 2.493 1.00 52.44 85 ASP A N 1
ATOM 655 C CA . ASP A 1 85 ? 6.008 23.402 3.914 1.00 52.44 85 ASP A CA 1
ATOM 656 C C . ASP A 1 85 ? 4.909 22.344 4.170 1.00 52.44 85 ASP A C 1
ATOM 658 O O . ASP A 1 85 ? 4.516 21.593 3.277 1.00 52.44 85 ASP A O 1
ATOM 662 N N . ALA A 1 86 ? 4.432 22.251 5.417 1.00 35.69 86 ALA A N 1
ATOM 663 C CA . ALA A 1 86 ? 3.446 21.258 5.853 1.00 35.69 86 ALA A CA 1
ATOM 664 C C . ALA A 1 86 ? 2.080 21.357 5.142 1.00 35.69 86 ALA A C 1
ATOM 666 O O . ALA A 1 86 ? 1.303 20.406 5.193 1.00 35.69 86 ALA A O 1
ATOM 667 N N . LEU A 1 87 ? 1.776 22.494 4.512 1.00 39.44 87 LEU A N 1
ATOM 668 C CA . LEU A 1 87 ? 0.502 22.781 3.852 1.00 39.44 87 LEU A CA 1
ATOM 669 C C . LEU A 1 87 ? 0.666 23.197 2.385 1.00 39.44 87 LEU A C 1
ATO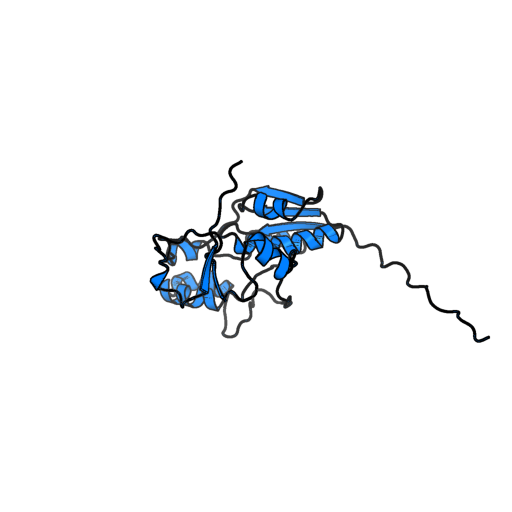M 671 O O . LEU A 1 87 ? -0.334 23.256 1.671 1.00 39.44 87 LEU A O 1
ATOM 675 N N . SER A 1 88 ? 1.889 23.480 1.927 1.00 45.12 88 SER A N 1
ATOM 676 C CA . SER A 1 88 ? 2.152 23.965 0.575 1.00 45.12 88 SER A CA 1
ATOM 677 C C . SER A 1 88 ? 3.128 23.086 -0.208 1.00 45.12 88 SER A C 1
ATOM 679 O O . SER A 1 88 ? 4.122 22.549 0.290 1.00 45.12 88 SER A O 1
ATOM 681 N N . VAL A 1 89 ? 2.820 22.948 -1.492 1.00 52.69 89 VAL A N 1
ATOM 682 C CA . VAL A 1 89 ? 3.646 22.265 -2.482 1.00 52.69 89 VAL A CA 1
ATOM 683 C C . VAL A 1 89 ? 4.280 23.331 -3.365 1.00 52.69 89 VAL A C 1
ATOM 685 O O . VAL A 1 89 ? 3.579 24.239 -3.798 1.00 52.69 89 VAL A O 1
ATOM 688 N N . ASP A 1 90 ? 5.579 23.219 -3.643 1.00 58.28 90 ASP A N 1
ATOM 689 C CA . ASP A 1 90 ? 6.270 24.006 -4.664 1.00 58.28 90 ASP A CA 1
ATOM 690 C C . ASP A 1 90 ? 5.851 23.485 -6.043 1.00 58.28 90 ASP A C 1
ATOM 692 O O . ASP A 1 90 ? 6.295 22.404 -6.451 1.00 58.28 90 ASP A O 1
ATOM 696 N N . PRO A 1 91 ? 5.013 24.214 -6.794 1.00 56.12 91 PRO A N 1
ATOM 697 C CA . PRO A 1 91 ? 4.456 23.691 -8.027 1.00 56.12 91 PRO A CA 1
ATOM 698 C C . PRO A 1 91 ? 5.510 23.488 -9.113 1.00 56.12 91 PRO A C 1
ATOM 700 O O . PRO A 1 91 ? 5.395 22.540 -9.883 1.00 56.12 91 PRO A O 1
ATOM 703 N N . LEU A 1 92 ? 6.547 24.331 -9.161 1.00 54.91 92 LEU A N 1
ATOM 704 C CA . LEU A 1 92 ? 7.571 24.295 -10.206 1.00 54.91 92 LEU A CA 1
ATOM 705 C C . LEU A 1 92 ? 8.566 23.161 -9.960 1.00 54.91 92 LEU A C 1
ATOM 707 O O . LEU A 1 92 ? 8.832 22.371 -10.863 1.00 54.91 92 LEU A O 1
ATOM 711 N N . ALA A 1 93 ? 9.052 23.019 -8.726 1.00 54.94 93 ALA A N 1
ATOM 712 C CA . ALA A 1 93 ? 9.975 21.944 -8.373 1.00 54.94 93 ALA A CA 1
ATOM 713 C C . ALA A 1 93 ? 9.288 20.563 -8.337 1.00 54.94 93 ALA A C 1
ATOM 715 O O . ALA A 1 93 ? 9.938 19.533 -8.527 1.00 54.94 93 ALA A O 1
ATOM 716 N N . SER A 1 94 ? 7.967 20.541 -8.130 1.00 52.56 94 SER A N 1
ATOM 717 C CA . SER A 1 94 ? 7.134 19.344 -8.271 1.00 52.56 94 SER A CA 1
ATOM 718 C C . SER A 1 94 ? 6.971 18.924 -9.727 1.00 52.56 94 SER A C 1
ATOM 720 O O . SER A 1 94 ? 7.079 17.736 -10.024 1.00 52.56 94 SER A O 1
ATOM 722 N N . LEU A 1 95 ? 6.749 19.882 -10.636 1.00 52.09 95 LEU A N 1
ATOM 723 C CA . LEU A 1 95 ? 6.470 19.631 -12.054 1.00 52.09 95 LEU A CA 1
ATOM 724 C C . LEU A 1 95 ? 7.615 18.922 -12.789 1.00 52.09 95 LEU A C 1
ATOM 726 O O . LEU A 1 95 ? 7.365 18.132 -13.694 1.00 52.09 95 LEU A O 1
ATOM 730 N N . GLU A 1 96 ? 8.863 19.162 -12.385 1.00 44.12 96 GLU A N 1
ATOM 731 C CA . GLU A 1 96 ? 10.036 18.462 -12.931 1.00 44.12 96 GLU A CA 1
ATOM 732 C C . GLU A 1 96 ? 10.089 16.979 -12.547 1.00 44.12 96 GLU A C 1
ATOM 734 O O . GLU A 1 96 ? 10.903 16.225 -13.082 1.00 44.12 96 GLU A O 1
ATOM 739 N N . LYS A 1 97 ? 9.256 16.559 -11.591 1.00 46.03 97 LYS A N 1
ATOM 740 C CA . LYS A 1 97 ? 9.383 15.266 -10.937 1.00 46.03 97 LYS A CA 1
ATOM 741 C C . LYS A 1 97 ? 8.114 14.427 -11.036 1.00 46.03 97 LYS A C 1
ATOM 743 O O . LYS A 1 97 ? 8.239 13.235 -11.116 1.00 46.03 97 LYS A O 1
ATOM 748 N N . VAL A 1 98 ? 6.905 14.955 -11.109 1.00 43.75 98 VAL A N 1
ATOM 749 C CA . VAL A 1 98 ? 5.662 14.162 -10.980 1.00 43.75 98 VAL A CA 1
ATOM 750 C C . VAL A 1 98 ? 5.560 12.821 -11.762 1.00 43.75 98 VAL A C 1
ATOM 752 O O . VAL A 1 98 ? 5.417 12.807 -12.987 1.00 43.75 98 VAL A O 1
ATOM 755 N N . SER A 1 99 ? 5.420 11.700 -11.032 1.00 49.25 99 SER A N 1
ATOM 756 C CA . SER A 1 99 ? 4.708 10.498 -11.503 1.00 49.25 99 SER A CA 1
ATOM 757 C C . SER A 1 99 ? 4.220 9.554 -10.382 1.00 49.25 99 SER A C 1
ATOM 759 O O . SER A 1 99 ? 5.030 9.040 -9.626 1.00 49.25 99 SER A O 1
ATOM 761 N N . ASP A 1 100 ? 2.911 9.268 -10.291 1.00 53.31 100 ASP A N 1
ATOM 762 C CA . ASP A 1 100 ? 2.304 8.177 -9.483 1.00 53.31 100 ASP A CA 1
ATOM 763 C C . ASP A 1 100 ? 2.562 6.771 -10.090 1.00 53.31 100 ASP A C 1
ATOM 765 O O . ASP A 1 100 ? 2.711 5.780 -9.379 1.00 53.31 100 ASP A O 1
ATOM 769 N N . VAL A 1 101 ? 2.748 6.686 -11.408 1.00 59.34 101 VAL A N 1
ATOM 770 C CA . VAL A 1 101 ? 3.196 5.494 -12.142 1.00 59.34 101 VAL A CA 1
ATOM 771 C C . VAL A 1 101 ? 4.624 5.733 -12.594 1.00 59.34 101 VAL A C 1
ATOM 773 O O . VAL A 1 101 ? 4.866 6.706 -13.281 1.00 59.34 101 VAL A O 1
ATOM 776 N N . VAL A 1 102 ? 5.562 4.844 -12.270 1.00 68.50 102 VAL A N 1
ATOM 777 C CA . VAL A 1 102 ? 6.993 4.998 -12.591 1.00 68.50 102 VAL A CA 1
ATOM 778 C C . VAL A 1 102 ? 7.238 4.773 -14.101 1.00 68.50 102 VAL A C 1
ATOM 780 O O . VAL A 1 102 ? 7.408 3.621 -14.513 1.00 68.50 102 VAL A O 1
ATOM 783 N N . PRO A 1 103 ? 7.310 5.810 -14.968 1.00 65.94 103 PRO A N 1
ATOM 784 C CA . PRO A 1 103 ? 7.234 5.618 -16.424 1.00 65.94 103 PRO A CA 1
ATOM 785 C C . PRO A 1 103 ? 8.483 4.932 -16.983 1.00 65.94 103 PRO A C 1
ATOM 787 O O . PRO A 1 103 ? 8.424 4.185 -17.961 1.00 65.94 103 PRO A O 1
ATOM 790 N N . ILE A 1 104 ? 9.624 5.133 -16.315 1.00 67.50 104 ILE A N 1
ATOM 791 C CA . ILE A 1 104 ? 10.886 4.472 -16.651 1.00 67.50 104 ILE A CA 1
ATOM 792 C C . ILE A 1 104 ? 10.793 2.945 -16.514 1.00 67.50 104 ILE A C 1
ATOM 794 O O . ILE A 1 104 ? 11.437 2.232 -17.279 1.00 67.50 104 ILE A O 1
ATOM 798 N N . ALA A 1 105 ? 9.960 2.430 -15.601 1.00 71.25 105 ALA A N 1
ATOM 799 C CA . ALA A 1 105 ? 9.749 0.992 -15.455 1.00 71.25 105 ALA A CA 1
ATOM 800 C C . ALA A 1 105 ? 8.968 0.424 -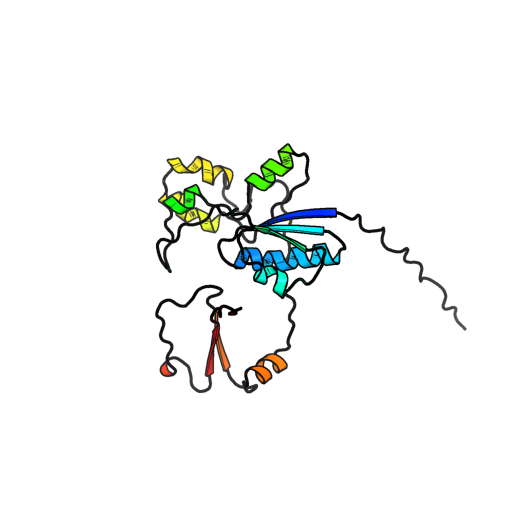16.649 1.00 71.25 105 ALA A C 1
ATOM 802 O O . ALA A 1 105 ? 9.330 -0.628 -17.171 1.00 71.25 105 ALA A O 1
ATOM 803 N N . CYS A 1 106 ? 7.953 1.147 -17.129 1.00 70.62 106 CYS A N 1
ATOM 804 C CA . CYS A 1 106 ? 7.188 0.768 -18.318 1.00 70.62 106 CYS A CA 1
ATOM 805 C C . CYS A 1 106 ? 8.070 0.768 -19.567 1.00 70.62 106 CYS A C 1
ATOM 807 O O . CYS A 1 106 ? 8.044 -0.190 -20.336 1.00 70.62 106 CYS A O 1
ATOM 809 N N . ARG A 1 107 ? 8.905 1.802 -19.734 1.00 68.38 107 ARG A N 1
ATOM 810 C CA . ARG A 1 107 ? 9.848 1.875 -20.853 1.00 68.38 107 ARG A CA 1
ATOM 811 C C . ARG A 1 107 ? 10.882 0.748 -20.812 1.00 68.38 107 ARG A C 1
ATOM 813 O O . ARG A 1 107 ? 11.125 0.116 -21.831 1.00 68.38 107 ARG A O 1
ATOM 820 N N . ALA A 1 108 ? 11.458 0.474 -19.642 1.00 70.62 108 ALA A N 1
ATOM 821 C CA . ALA A 1 108 ? 12.409 -0.623 -19.477 1.00 70.62 108 ALA A CA 1
ATOM 822 C C . ALA A 1 108 ? 11.766 -1.994 -19.743 1.00 70.62 108 ALA A C 1
ATOM 824 O O . ALA A 1 108 ? 12.417 -2.878 -20.293 1.00 70.62 108 ALA A O 1
ATOM 825 N N . ALA A 1 109 ? 10.495 -2.174 -19.369 1.00 73.12 109 ALA A N 1
ATOM 826 C CA . ALA A 1 109 ? 9.748 -3.388 -19.673 1.00 73.12 109 ALA A CA 1
ATOM 827 C C . ALA A 1 109 ? 9.522 -3.551 -21.184 1.00 73.12 109 ALA A C 1
ATOM 829 O O . ALA A 1 109 ? 9.758 -4.639 -21.700 1.00 73.12 109 ALA A O 1
ATOM 830 N N . ASP A 1 110 ? 9.143 -2.481 -21.889 1.00 73.81 110 ASP A N 1
ATOM 831 C CA . ASP A 1 110 ? 8.970 -2.484 -23.348 1.00 73.81 110 ASP A CA 1
ATOM 832 C C . ASP A 1 110 ? 10.281 -2.808 -24.082 1.00 73.81 110 ASP A C 1
ATOM 834 O O . ASP A 1 110 ? 10.329 -3.755 -24.868 1.00 73.81 110 ASP A O 1
ATOM 838 N N . ASP A 1 111 ? 11.379 -2.127 -23.726 1.00 71.69 111 ASP A N 1
ATOM 839 C CA . ASP A 1 111 ? 12.716 -2.393 -24.280 1.00 71.69 111 ASP A CA 1
ATOM 840 C C . ASP A 1 111 ? 13.168 -3.853 -24.027 1.00 71.69 111 ASP A C 1
ATOM 842 O O . ASP A 1 111 ? 13.932 -4.421 -24.810 1.00 71.69 111 ASP A O 1
ATOM 846 N N . ALA A 1 112 ? 12.692 -4.478 -22.943 1.00 79.12 112 ALA A N 1
ATOM 847 C CA . ALA A 1 112 ? 12.980 -5.867 -22.582 1.00 79.12 112 ALA A CA 1
ATOM 848 C C . ALA A 1 112 ? 11.960 -6.890 -23.127 1.00 79.12 112 ALA A C 1
ATOM 850 O O . ALA A 1 112 ? 12.116 -8.090 -22.883 1.00 79.12 112 ALA A O 1
ATOM 851 N N . GLY A 1 113 ? 10.907 -6.456 -23.829 1.00 81.12 113 GLY A N 1
ATOM 852 C CA . GLY A 1 113 ? 9.822 -7.327 -24.297 1.00 81.12 113 GLY A CA 1
ATOM 853 C C . GLY A 1 113 ? 8.986 -7.949 -23.167 1.00 81.12 113 GLY A C 1
ATOM 854 O O . GLY A 1 113 ? 8.396 -9.019 -23.338 1.00 81.12 113 GLY A O 1
ATOM 855 N N . ILE A 1 114 ? 8.953 -7.313 -21.995 1.00 83.50 114 ILE A N 1
ATOM 856 C CA . ILE A 1 114 ? 8.217 -7.754 -20.808 1.00 83.50 114 ILE A CA 1
ATOM 857 C C . ILE A 1 114 ? 6.856 -7.059 -20.772 1.00 83.50 114 ILE A C 1
ATOM 859 O O . ILE A 1 114 ? 6.744 -5.842 -20.898 1.00 83.50 114 ILE A O 1
ATOM 863 N N . ARG A 1 115 ? 5.797 -7.838 -20.531 1.00 82.56 115 ARG A N 1
ATOM 864 C CA . ARG A 1 115 ? 4.454 -7.283 -20.322 1.00 82.56 115 ARG A CA 1
ATOM 865 C C . ARG A 1 115 ? 4.439 -6.427 -19.058 1.00 82.56 115 ARG A C 1
ATOM 867 O O . ARG A 1 115 ? 4.810 -6.912 -17.990 1.00 82.56 115 ARG A O 1
ATOM 874 N N . SER A 1 116 ? 3.959 -5.195 -19.176 1.00 81.00 116 SER A N 1
ATOM 875 C CA . SER A 1 116 ? 3.789 -4.273 -18.055 1.00 81.00 116 SER A CA 1
ATOM 876 C C . SER A 1 116 ? 2.353 -3.763 -17.986 1.00 81.00 116 SER A C 1
ATOM 878 O O . SER A 1 116 ? 1.628 -3.761 -18.979 1.00 81.00 116 SER A O 1
ATOM 880 N N . ALA A 1 117 ? 1.941 -3.377 -16.784 1.00 83.56 117 ALA A N 1
ATOM 881 C CA . ALA A 1 117 ? 0.673 -2.722 -16.517 1.00 83.56 117 ALA A CA 1
ATOM 882 C C . ALA A 1 117 ? 0.914 -1.611 -15.496 1.00 83.56 117 ALA A C 1
ATOM 884 O O . ALA A 1 117 ? 1.775 -1.741 -14.621 1.00 83.56 117 ALA A O 1
ATOM 885 N N . CYS A 1 118 ? 0.144 -0.536 -15.608 1.00 79.50 118 CYS A N 1
ATOM 886 C CA . CYS A 1 118 ? 0.203 0.588 -14.687 1.00 79.50 118 CYS A CA 1
ATOM 887 C C . CYS A 1 118 ? -0.984 0.521 -13.736 1.00 79.50 118 CYS A C 1
ATOM 889 O O . CYS A 1 118 ? -2.113 0.298 -14.166 1.00 79.50 118 CYS A O 1
ATOM 891 N N . VAL A 1 119 ? -0.720 0.710 -12.446 1.00 77.69 119 VAL A N 1
ATOM 892 C CA . VAL A 1 119 ? -1.738 0.698 -11.394 1.00 77.69 119 VAL A CA 1
ATOM 893 C C . VAL A 1 119 ? -1.714 2.065 -10.730 1.00 77.69 119 VAL A C 1
ATOM 895 O O . VAL A 1 119 ? -0.681 2.463 -10.199 1.00 77.69 119 VAL A O 1
ATOM 898 N N . THR A 1 120 ? -2.830 2.785 -10.782 1.00 72.38 120 THR A N 1
ATOM 899 C CA . THR A 1 120 ? -2.970 4.137 -10.224 1.00 72.38 120 THR A CA 1
ATOM 900 C C . THR A 1 120 ? -4.248 4.235 -9.398 1.00 72.38 120 THR A C 1
ATOM 902 O O . THR A 1 120 ? -5.199 3.487 -9.621 1.00 72.38 120 THR A O 1
ATOM 905 N N . ASN A 1 121 ? -4.247 5.122 -8.403 1.00 65.69 121 ASN A N 1
ATOM 906 C CA . ASN A 1 121 ? -5.352 5.268 -7.453 1.00 65.69 121 ASN A CA 1
ATOM 907 C C . ASN A 1 121 ? -6.385 6.326 -7.872 1.00 65.69 121 ASN A C 1
ATOM 909 O O . ASN A 1 121 ? -7.474 6.359 -7.303 1.00 65.69 121 ASN A O 1
ATOM 913 N N . PHE A 1 122 ? -6.040 7.218 -8.800 1.00 61.34 122 PHE A N 1
ATOM 914 C CA . PHE A 1 122 ? -6.904 8.303 -9.260 1.00 61.34 122 PHE A CA 1
ATOM 915 C C . PHE A 1 122 ? -6.565 8.676 -10.704 1.00 61.34 122 PHE A C 1
ATOM 917 O O . PHE A 1 122 ? -5.442 8.475 -11.164 1.00 61.34 122 PHE A O 1
ATOM 924 N N . SER A 1 123 ? -7.532 9.251 -11.417 1.00 53.09 123 SER A N 1
ATOM 925 C CA . SER A 1 123 ? -7.256 9.922 -12.681 1.00 53.09 123 SER A CA 1
ATOM 926 C C . SER A 1 123 ? -6.495 11.222 -12.410 1.00 53.09 123 SER A C 1
ATOM 928 O O . SER A 1 123 ? -6.770 11.970 -11.469 1.00 53.09 123 SER A O 1
ATOM 930 N N . TRP A 1 124 ? -5.455 11.455 -13.199 1.00 52.78 124 TRP A N 1
ATOM 931 C CA . TRP A 1 124 ? -4.418 12.449 -12.919 1.00 52.78 124 TRP A CA 1
ATOM 932 C C . TRP A 1 124 ? -4.897 13.874 -13.226 1.00 52.78 124 TRP A C 1
ATOM 934 O O . TRP A 1 124 ? -4.301 14.860 -12.796 1.00 52.78 124 TRP A O 1
ATOM 944 N N . ASP A 1 125 ? -6.017 13.973 -13.935 1.00 49.44 125 ASP A N 1
ATOM 945 C CA . ASP A 1 125 ? -6.538 15.184 -14.557 1.00 49.44 125 ASP A CA 1
ATOM 946 C C . ASP A 1 125 ? -6.851 16.281 -13.538 1.00 49.44 125 ASP A C 1
ATOM 948 O O . ASP A 1 125 ? -6.525 17.445 -13.757 1.00 49.44 125 ASP A O 1
ATOM 952 N N . PHE A 1 126 ? -7.437 15.914 -12.393 1.00 50.62 126 PHE A N 1
ATOM 953 C CA . PHE A 1 126 ? -7.828 16.880 -11.365 1.00 50.62 126 PHE A CA 1
ATOM 954 C C . PHE A 1 126 ? -6.628 17.427 -10.582 1.00 50.62 126 PHE A C 1
ATOM 956 O O . PHE A 1 126 ? -6.593 18.611 -10.258 1.00 50.62 126 PHE A O 1
ATOM 963 N N . ILE A 1 127 ? -5.627 16.586 -10.296 1.00 54.62 127 ILE A N 1
ATOM 964 C CA . ILE A 1 127 ? -4.485 16.973 -9.453 1.00 54.62 127 ILE A CA 1
ATOM 965 C C . ILE A 1 127 ? -3.553 17.929 -10.195 1.00 54.62 127 ILE A C 1
ATOM 967 O O . ILE A 1 127 ? -3.056 18.877 -9.595 1.00 54.62 127 ILE A O 1
ATOM 971 N N . TYR A 1 128 ? -3.333 17.720 -11.495 1.00 54.72 128 TYR A N 1
ATOM 972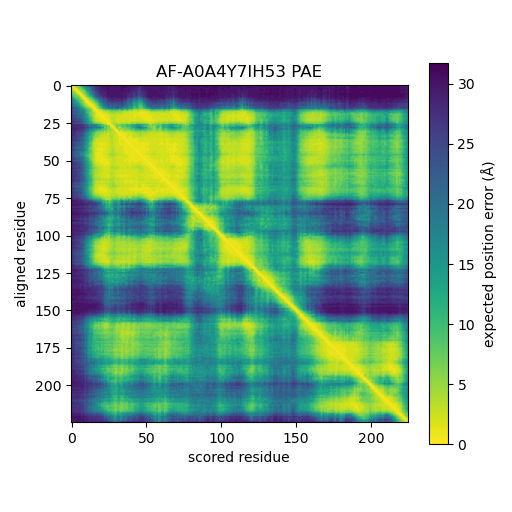 C CA . TYR A 1 128 ? -2.382 18.534 -12.261 1.00 54.72 128 TYR A CA 1
ATOM 973 C C . TYR A 1 128 ? -3.007 19.728 -12.974 1.00 54.72 128 TYR A C 1
ATOM 975 O O . TYR A 1 128 ? -2.258 20.583 -13.449 1.00 54.72 128 TYR A O 1
ATOM 983 N N . ALA A 1 129 ? -4.340 19.841 -13.011 1.00 57.12 129 ALA A N 1
ATOM 984 C CA . ALA A 1 129 ? -5.024 20.977 -13.627 1.00 57.12 129 ALA A CA 1
ATOM 985 C C . ALA A 1 129 ? -4.489 22.322 -13.104 1.00 57.12 129 ALA A C 1
ATOM 987 O O . ALA A 1 129 ? -4.167 23.209 -13.893 1.00 57.12 129 ALA A O 1
ATOM 988 N N . GLU A 1 130 ? -4.298 22.460 -11.791 1.00 55.47 130 GLU A N 1
ATOM 989 C CA . GLU A 1 130 ? -3.795 23.703 -11.190 1.00 55.47 130 GLU A CA 1
ATOM 990 C C . GLU A 1 130 ? -2.301 23.944 -11.461 1.00 55.47 130 GLU A C 1
ATOM 992 O O . GLU A 1 130 ? -1.888 25.079 -11.707 1.00 55.47 130 GLU A O 1
ATOM 997 N N . TYR A 1 131 ? -1.488 22.884 -11.511 1.00 54.06 131 TYR A N 1
ATOM 998 C CA . TYR A 1 131 ? -0.052 22.980 -11.800 1.00 54.06 131 TYR A CA 1
ATOM 999 C C . TYR A 1 131 ? 0.206 23.420 -13.247 1.00 54.06 131 TYR A C 1
ATOM 1001 O O . TYR A 1 131 ? 1.095 24.234 -13.499 1.00 54.06 131 TYR A O 1
ATOM 1009 N N . VAL A 1 132 ? -0.610 22.945 -14.196 1.00 53.25 132 VAL A N 1
ATOM 1010 C CA . VAL A 1 132 ? -0.572 23.379 -15.605 1.00 53.25 132 VAL A CA 1
ATOM 1011 C C . VAL A 1 132 ? -0.913 24.860 -15.736 1.00 53.25 132 VAL A C 1
ATOM 1013 O O . VAL A 1 132 ? -0.288 25.566 -16.530 1.00 53.25 132 VAL A O 1
ATOM 1016 N N . MET A 1 133 ? -1.880 25.339 -14.949 1.00 58.25 133 MET A N 1
ATOM 1017 C CA . MET A 1 133 ? -2.255 26.752 -14.931 1.00 58.25 133 MET A CA 1
ATOM 1018 C C . MET A 1 133 ? -1.159 27.628 -14.307 1.00 58.25 133 MET A C 1
ATOM 1020 O O . MET A 1 133 ? -0.922 28.733 -14.793 1.00 58.25 133 MET A O 1
ATOM 1024 N N . ALA A 1 134 ? -0.453 27.130 -13.287 1.00 55.03 134 ALA A N 1
ATOM 1025 C CA . ALA A 1 134 ? 0.605 27.863 -12.591 1.00 55.03 134 ALA A CA 1
ATOM 1026 C C . ALA A 1 134 ? 1.948 27.911 -13.351 1.00 55.03 134 ALA A C 1
ATOM 1028 O O . ALA A 1 134 ? 2.618 28.942 -13.345 1.00 55.03 134 ALA A O 1
ATOM 1029 N N . ALA A 1 135 ? 2.355 26.827 -14.022 1.00 54.69 135 ALA A N 1
ATOM 1030 C CA . ALA A 1 135 ? 3.682 26.711 -14.643 1.00 54.69 135 ALA A CA 1
ATOM 1031 C C . ALA A 1 135 ? 3.801 27.346 -16.047 1.00 54.69 135 ALA A C 1
ATOM 1033 O O . ALA A 1 135 ? 4.893 27.397 -16.623 1.00 54.69 135 ALA A O 1
ATOM 1034 N N . GLY A 1 136 ? 2.693 27.830 -16.615 1.00 50.38 136 GLY A N 1
ATOM 1035 C CA . GLY A 1 136 ? 2.654 28.458 -17.936 1.00 50.38 136 GLY A CA 1
ATOM 1036 C C . GLY A 1 136 ? 2.848 27.482 -19.108 1.00 50.38 136 GLY A C 1
ATOM 1037 O O . GLY A 1 136 ? 3.308 26.349 -18.969 1.00 50.38 136 GLY A O 1
ATOM 1038 N N . HIS A 1 137 ? 2.501 27.934 -20.318 1.00 50.66 137 HIS A N 1
ATOM 1039 C CA . HIS A 1 137 ? 2.411 27.091 -21.522 1.00 50.66 137 HIS A CA 1
ATOM 1040 C C . HIS A 1 137 ? 3.703 26.356 -21.927 1.00 50.66 137 HIS A C 1
ATOM 1042 O O . HIS A 1 137 ? 3.627 25.406 -22.703 1.00 50.66 137 HIS A O 1
ATOM 1048 N N . HIS A 1 138 ? 4.872 26.756 -21.420 1.00 49.69 138 HIS A N 1
ATOM 1049 C CA . HIS A 1 138 ? 6.164 26.148 -21.760 1.00 49.69 138 HIS A CA 1
ATOM 1050 C C . HIS A 1 138 ? 6.383 24.763 -21.146 1.00 49.69 138 HIS A C 1
ATOM 1052 O O . HIS A 1 138 ? 7.091 23.953 -21.737 1.00 49.69 138 HIS A O 1
ATOM 1058 N N . HIS A 1 139 ? 5.721 24.451 -20.032 1.00 45.91 139 HIS A N 1
ATOM 1059 C CA . HIS A 1 139 ? 5.785 23.125 -19.416 1.00 45.91 139 HIS A CA 1
ATOM 1060 C C . HIS A 1 139 ? 4.699 22.174 -19.929 1.00 45.91 139 HIS A C 1
ATOM 1062 O O . HIS A 1 139 ? 4.577 21.043 -19.451 1.00 45.91 139 HIS A O 1
ATOM 1068 N N . ARG A 1 140 ? 3.919 22.611 -20.935 1.00 47.31 140 ARG A N 1
ATOM 1069 C CA . ARG A 1 140 ? 2.862 21.793 -21.527 1.00 47.31 140 ARG A CA 1
ATOM 1070 C C . ARG A 1 140 ? 3.394 20.449 -21.980 1.00 47.31 140 ARG A C 1
ATOM 1072 O O . ARG A 1 140 ? 2.718 19.496 -21.690 1.00 47.31 140 ARG A O 1
ATOM 1079 N N . SER A 1 141 ? 4.562 20.313 -22.606 1.00 44.25 141 SER A N 1
ATOM 1080 C CA . SER A 1 141 ? 4.990 19.032 -23.204 1.00 44.25 141 SER A CA 1
ATOM 1081 C C . SER A 1 141 ? 5.100 17.850 -22.228 1.00 44.25 141 SER A C 1
ATOM 1083 O O . SER A 1 141 ? 4.856 16.723 -22.648 1.00 44.25 141 SER A O 1
ATOM 1085 N N . ILE A 1 142 ? 5.431 18.089 -20.953 1.00 47.03 142 ILE A N 1
ATOM 1086 C CA . ILE A 1 142 ? 5.526 17.036 -19.924 1.00 47.03 142 ILE A CA 1
ATOM 1087 C C . ILE A 1 142 ? 4.127 16.646 -19.430 1.00 47.03 142 ILE A C 1
ATOM 1089 O O . ILE A 1 142 ? 3.835 15.465 -19.271 1.00 47.03 142 ILE A O 1
ATOM 1093 N N . VAL A 1 143 ? 3.226 17.621 -19.274 1.00 44.72 143 VAL A N 1
ATOM 1094 C CA . VAL A 1 143 ? 1.851 17.373 -18.807 1.00 44.72 143 VAL A CA 1
ATOM 1095 C C . VAL A 1 143 ? 0.881 17.004 -19.947 1.00 44.72 143 VAL A C 1
ATOM 1097 O O . VAL A 1 143 ? -0.054 16.242 -19.746 1.00 44.72 143 VAL A O 1
ATOM 1100 N N . TRP A 1 144 ? 1.127 17.451 -21.178 1.00 38.41 144 TRP A N 1
ATOM 1101 C CA . TRP A 1 144 ? 0.368 17.118 -22.395 1.00 38.41 144 TRP A CA 1
ATOM 1102 C C . TRP A 1 144 ? 0.576 15.673 -22.837 1.00 38.41 144 TRP A C 1
ATOM 1104 O O . TRP A 1 144 ? -0.286 15.116 -23.507 1.00 38.41 144 TRP A O 1
ATOM 1114 N N . GLN A 1 145 ? 1.700 15.052 -22.466 1.00 45.62 145 GLN A N 1
ATOM 1115 C CA . GLN A 1 145 ? 1.858 13.602 -22.614 1.00 45.62 145 GLN A CA 1
ATOM 1116 C C . GLN A 1 145 ? 0.921 12.827 -21.673 1.00 45.62 145 GLN A C 1
ATOM 1118 O O . GLN A 1 145 ? 0.674 11.647 -21.906 1.00 45.62 145 GLN A O 1
ATOM 1123 N N . ILE A 1 146 ? 0.379 13.491 -20.647 1.00 45.06 146 ILE A N 1
ATOM 1124 C CA . ILE A 1 146 ? -0.548 12.920 -19.667 1.00 45.06 146 ILE A CA 1
ATOM 1125 C C . ILE A 1 146 ? -2.002 13.297 -20.004 1.00 45.06 146 ILE A C 1
ATOM 1127 O O . ILE A 1 146 ? -2.888 12.477 -19.785 1.00 45.06 146 ILE A O 1
ATOM 1131 N N . ASN A 1 147 ? -2.267 14.469 -20.596 1.00 42.88 147 ASN A N 1
ATOM 1132 C CA . ASN A 1 147 ? -3.631 14.885 -20.942 1.00 42.88 147 ASN A CA 1
ATOM 1133 C C . ASN A 1 147 ? -3.697 15.792 -22.196 1.00 42.88 147 ASN A C 1
ATOM 1135 O O . ASN A 1 147 ? -3.336 16.970 -22.119 1.00 42.88 147 ASN A O 1
ATOM 1139 N N . PRO A 1 148 ? -4.156 15.265 -23.346 1.00 37.50 148 PRO A N 1
ATOM 1140 C CA . PRO A 1 148 ? -4.517 16.064 -24.508 1.00 37.50 148 PRO A CA 1
ATOM 1141 C C . PRO A 1 148 ? -5.926 16.652 -24.468 1.00 37.50 148 PRO A C 1
ATOM 1143 O O . PRO A 1 148 ? -6.071 17.772 -24.936 1.00 37.50 148 PRO A O 1
ATOM 1146 N N . ASP A 1 149 ? -6.953 15.971 -23.947 1.00 34.78 149 ASP A N 1
ATOM 1147 C CA . ASP A 1 149 ? -8.332 16.437 -24.126 1.00 34.78 149 ASP A CA 1
ATOM 1148 C C . ASP A 1 149 ? -9.297 16.015 -23.005 1.00 34.78 149 ASP A C 1
ATOM 1150 O O . ASP A 1 149 ? -9.214 14.950 -22.399 1.00 34.78 149 ASP A O 1
ATOM 1154 N N . ILE A 1 150 ? -10.223 16.933 -22.750 1.00 44.31 150 ILE A N 1
ATOM 1155 C CA . ILE A 1 150 ? -11.232 16.994 -21.696 1.00 44.31 150 ILE A CA 1
ATOM 1156 C C . ILE A 1 150 ? -12.137 15.751 -21.704 1.00 44.31 150 ILE A C 1
ATOM 1158 O O . ILE A 1 150 ? -12.948 15.608 -22.609 1.00 44.31 150 ILE A O 1
ATOM 1162 N N . GLU A 1 151 ? -11.983 14.913 -20.673 1.00 35.62 151 GLU A N 1
ATOM 1163 C CA . GLU A 1 151 ? -12.928 13.958 -20.050 1.00 35.62 151 GLU A CA 1
ATOM 1164 C C . GLU A 1 151 ? -12.141 12.738 -19.556 1.00 35.62 151 GLU A C 1
ATOM 1166 O O . GLU A 1 151 ? -12.033 11.760 -20.278 1.00 35.62 151 GLU A O 1
ATOM 1171 N N . CYS A 1 152 ? -11.581 12.805 -18.337 1.00 40.50 152 CYS A N 1
ATOM 1172 C CA . CYS A 1 152 ? -11.190 11.658 -17.491 1.00 40.50 152 CYS A CA 1
ATOM 1173 C C . CYS A 1 152 ? -10.713 10.385 -18.233 1.00 40.50 152 CYS A C 1
ATOM 1175 O O . CYS A 1 152 ? -11.144 9.274 -17.925 1.00 40.50 152 CYS A O 1
ATOM 1177 N N . ALA A 1 153 ? -9.859 10.526 -19.241 1.00 41.16 153 ALA A N 1
ATOM 1178 C CA . ALA A 1 153 ? -9.427 9.432 -20.090 1.00 41.16 153 ALA A CA 1
ATOM 1179 C C . ALA A 1 153 ? -7.930 9.586 -20.244 1.00 41.16 153 ALA A C 1
ATOM 1181 O O . ALA A 1 153 ? -7.468 10.496 -20.918 1.00 41.16 153 ALA A O 1
ATOM 1182 N N . MET A 1 154 ? -7.188 8.706 -19.580 1.00 49.59 154 MET A N 1
ATOM 1183 C CA . MET A 1 154 ? -5.737 8.627 -19.645 1.00 49.59 154 MET A CA 1
ATOM 1184 C C . MET A 1 154 ? -5.338 8.112 -21.042 1.00 49.59 154 MET A C 1
ATOM 1186 O O . MET A 1 154 ? -5.196 6.905 -21.215 1.00 49.59 154 MET A O 1
ATOM 1190 N N . PRO A 1 155 ? -5.143 8.952 -22.074 1.00 49.00 155 PRO A N 1
ATOM 1191 C CA . PRO A 1 155 ? -5.130 8.491 -23.465 1.00 49.00 155 PRO A CA 1
ATOM 1192 C C . PRO A 1 155 ? -3.793 7.846 -23.853 1.00 49.00 155 PRO A C 1
ATOM 1194 O O . PRO A 1 155 ? -3.688 7.174 -24.879 1.00 49.00 155 PRO A O 1
ATOM 1197 N N . ALA A 1 156 ? -2.773 7.995 -23.000 1.00 52.25 156 ALA A N 1
ATOM 1198 C CA . ALA A 1 156 ? -1.558 7.188 -23.027 1.00 52.25 156 ALA A CA 1
ATOM 1199 C C . ALA A 1 156 ? -1.843 5.696 -22.749 1.00 52.25 156 ALA A C 1
ATOM 1201 O O . ALA A 1 156 ? -1.075 4.833 -23.174 1.00 52.25 156 ALA A O 1
ATOM 1202 N N . PHE A 1 157 ? -2.955 5.385 -22.076 1.00 61.84 157 PHE A N 1
ATOM 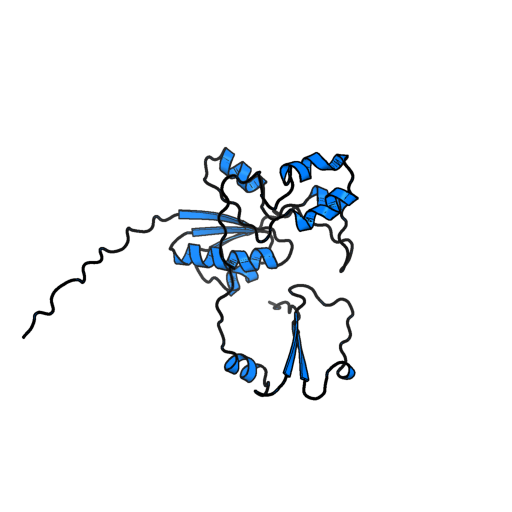1203 C CA . PHE A 1 157 ? -3.396 4.038 -21.740 1.00 61.84 157 PHE A CA 1
ATOM 1204 C C . PHE A 1 157 ? -4.605 3.670 -22.598 1.00 61.84 157 PHE A C 1
ATOM 1206 O O . PHE A 1 157 ? -5.718 4.135 -22.383 1.00 61.84 157 PHE A O 1
ATOM 1213 N N . ARG A 1 158 ? -4.369 2.829 -23.608 1.00 61.66 158 ARG A N 1
ATOM 1214 C CA . ARG A 1 158 ? -5.418 2.391 -24.544 1.00 61.66 158 ARG A CA 1
ATOM 1215 C C . ARG A 1 158 ? -6.425 1.441 -23.899 1.00 61.66 158 ARG A C 1
ATOM 1217 O O . ARG A 1 158 ? -7.590 1.458 -24.274 1.00 61.66 158 ARG A O 1
ATOM 1224 N N . ASP A 1 159 ? -5.959 0.655 -22.932 1.00 72.25 159 ASP A N 1
ATOM 1225 C CA . ASP A 1 159 ? -6.745 -0.342 -22.218 1.00 72.25 159 ASP A CA 1
ATOM 1226 C C . ASP A 1 159 ? -6.771 0.020 -20.731 1.00 72.25 159 ASP A C 1
ATOM 1228 O O . ASP A 1 159 ? -5.763 -0.098 -20.030 1.00 72.25 159 ASP A O 1
ATOM 1232 N N . VAL A 1 160 ? -7.927 0.483 -20.257 1.00 75.19 160 VAL A N 1
ATOM 1233 C CA . VAL A 1 160 ? -8.162 0.825 -18.850 1.00 75.19 160 VAL A CA 1
ATOM 1234 C C . VAL A 1 160 ? -9.166 -0.166 -18.279 1.00 75.19 160 VAL A C 1
ATOM 1236 O O . VAL A 1 160 ? -10.229 -0.390 -18.855 1.00 75.19 160 VAL A O 1
ATOM 1239 N N . ILE A 1 161 ? -8.808 -0.777 -17.151 1.00 79.81 161 ILE A N 1
ATOM 1240 C CA . ILE A 1 161 ? -9.680 -1.686 -16.411 1.00 79.81 161 ILE A CA 1
ATOM 1241 C C . ILE A 1 161 ? -9.930 -1.060 -15.049 1.00 79.81 161 ILE A C 1
ATOM 1243 O O . ILE A 1 161 ? -9.007 -0.947 -14.240 1.00 79.81 161 ILE A O 1
ATOM 1247 N N . ASP A 1 162 ? -11.181 -0.695 -14.792 1.00 78.88 162 ASP A N 1
ATOM 1248 C CA . ASP A 1 162 ? -11.590 -0.250 -13.469 1.00 78.88 162 ASP A CA 1
ATOM 1249 C C . ASP A 1 162 ? -11.577 -1.432 -12.501 1.00 78.88 162 ASP A C 1
ATOM 1251 O O . ASP A 1 162 ? -12.237 -2.456 -12.702 1.00 78.88 162 ASP A O 1
ATOM 1255 N N . VAL A 1 163 ? -10.808 -1.281 -11.429 1.00 76.94 163 VAL A N 1
ATOM 1256 C CA . VAL A 1 163 ? -10.739 -2.241 -10.329 1.00 76.94 163 VAL A CA 1
ATOM 1257 C C . VAL A 1 163 ? -11.510 -1.643 -9.149 1.00 76.94 163 VAL A C 1
ATOM 1259 O O . VAL A 1 163 ? -11.364 -0.448 -8.878 1.00 76.94 163 VAL A O 1
ATOM 1262 N N . PRO A 1 164 ? -12.342 -2.425 -8.433 1.00 77.88 164 PRO A N 1
ATOM 1263 C CA . PRO A 1 164 ? -13.027 -1.930 -7.245 1.00 77.88 164 PRO A CA 1
ATOM 1264 C C . PRO A 1 164 ? -12.029 -1.470 -6.178 1.00 77.88 164 PRO A C 1
ATOM 1266 O O . PRO A 1 164 ? -10.841 -1.797 -6.220 1.00 77.88 164 PRO A O 1
ATOM 1269 N N . LEU A 1 165 ? -12.531 -0.737 -5.184 1.00 74.69 165 LEU A N 1
ATOM 1270 C CA . LEU A 1 165 ? -11.705 -0.212 -4.105 1.00 74.69 165 LEU A CA 1
ATOM 1271 C C . LEU A 1 165 ? -10.908 -1.334 -3.422 1.00 74.69 165 LEU A C 1
ATOM 1273 O O . LEU A 1 165 ? -11.470 -2.212 -2.766 1.00 74.69 165 LEU A O 1
ATOM 1277 N N . VAL A 1 166 ? -9.585 -1.266 -3.549 1.00 76.31 166 VAL A N 1
ATOM 1278 C CA . VAL A 1 166 ? -8.668 -2.177 -2.866 1.00 76.31 166 VAL A CA 1
ATOM 1279 C C . VAL A 1 166 ? -8.501 -1.690 -1.431 1.00 76.31 166 VAL A C 1
ATOM 1281 O O . VAL A 1 166 ? -7.848 -0.677 -1.168 1.00 76.31 166 VAL A O 1
ATOM 1284 N N . VAL A 1 167 ? -9.122 -2.407 -0.498 1.00 78.56 167 VAL A N 1
ATOM 1285 C CA . VAL A 1 167 ? -9.049 -2.133 0.940 1.00 78.56 167 VAL A CA 1
ATOM 1286 C C . VAL A 1 167 ? -8.427 -3.301 1.683 1.00 78.56 167 VAL A C 1
ATOM 1288 O O . VAL A 1 167 ? -8.470 -4.445 1.236 1.00 78.56 167 VAL A O 1
ATOM 1291 N N . ARG A 1 168 ? -7.874 -3.001 2.857 1.00 78.00 168 ARG A N 1
ATOM 1292 C CA . ARG A 1 168 ? -7.423 -4.032 3.787 1.00 78.00 168 ARG A CA 1
ATOM 1293 C C . ARG A 1 168 ? -8.618 -4.770 4.366 1.00 78.00 168 ARG A C 1
ATOM 1295 O O . ARG A 1 168 ? -9.650 -4.165 4.660 1.00 78.00 168 ARG A O 1
ATOM 1302 N N . GLU A 1 169 ? -8.437 -6.062 4.587 1.00 78.38 169 GLU A N 1
ATOM 1303 C CA . GLU A 1 169 ? -9.424 -6.877 5.280 1.00 78.38 169 GLU A CA 1
ATOM 1304 C C . GLU A 1 169 ? -9.610 -6.391 6.726 1.00 78.38 169 GLU A C 1
ATOM 1306 O O . GLU A 1 169 ? -8.643 -6.108 7.444 1.00 78.38 169 GLU A O 1
ATOM 1311 N N . GLN A 1 170 ? -10.866 -6.288 7.162 1.00 82.00 170 GLN A N 1
ATOM 1312 C CA . GLN A 1 170 ? -11.191 -5.928 8.535 1.00 82.00 170 GLN A CA 1
ATOM 1313 C C . GLN A 1 170 ? -10.805 -7.077 9.473 1.00 82.00 170 GLN A C 1
ATOM 1315 O O . GLN A 1 170 ? -11.402 -8.146 9.436 1.00 82.00 170 GLN A O 1
ATOM 1320 N N . ARG A 1 171 ? -9.833 -6.837 10.359 1.00 85.88 171 ARG A N 1
ATOM 1321 C CA . ARG A 1 171 ? -9.325 -7.870 11.284 1.00 85.88 171 ARG A CA 1
ATOM 1322 C C . ARG A 1 171 ? -10.023 -7.920 12.636 1.00 85.88 171 ARG A C 1
ATOM 1324 O O . ARG A 1 171 ? -9.880 -8.906 13.346 1.00 85.88 171 ARG A O 1
ATOM 1331 N N . LYS A 1 172 ? -10.711 -6.844 13.019 1.00 89.44 172 LYS A N 1
ATOM 1332 C CA . LYS A 1 172 ? -11.380 -6.719 14.317 1.00 89.44 172 LYS A CA 1
ATOM 1333 C C . LYS A 1 172 ? -12.786 -6.182 14.136 1.00 89.44 172 LYS A C 1
ATOM 1335 O O . LYS A 1 172 ? -13.015 -5.252 13.358 1.00 89.44 172 LYS A O 1
ATOM 1340 N N . SER A 1 173 ? -13.723 -6.748 14.876 1.00 91.38 173 SER A N 1
ATOM 1341 C CA . SER A 1 173 ? -15.086 -6.244 14.970 1.00 91.38 173 SER A CA 1
ATOM 1342 C C . SER A 1 173 ? -15.134 -4.911 15.723 1.00 91.38 173 SER A C 1
ATOM 1344 O O . SER A 1 173 ? -14.240 -4.563 16.498 1.00 91.38 173 SER A O 1
ATOM 1346 N N . ARG A 1 174 ? -16.231 -4.166 15.537 1.00 89.31 174 ARG A N 1
ATOM 1347 C CA . ARG A 1 174 ? -16.496 -2.932 16.293 1.00 89.31 174 ARG A CA 1
ATOM 1348 C C . ARG A 1 174 ? -16.429 -3.171 17.807 1.00 89.31 174 ARG A C 1
ATOM 1350 O O . ARG A 1 174 ? -15.855 -2.346 18.508 1.00 89.31 174 ARG A O 1
ATOM 1357 N N . ALA A 1 175 ? -16.988 -4.280 18.292 1.00 90.94 175 ALA A N 1
ATOM 1358 C CA . ALA A 1 175 ? -17.022 -4.606 19.718 1.00 90.94 175 ALA A CA 1
ATOM 1359 C C . ALA A 1 175 ? -15.618 -4.870 20.285 1.00 90.94 175 ALA A C 1
ATOM 1361 O O . ALA A 1 175 ? -15.287 -4.385 21.364 1.00 90.94 175 ALA A O 1
ATOM 1362 N N . GLU A 1 176 ? -14.769 -5.585 19.543 1.00 93.50 176 GLU A N 1
ATOM 1363 C CA . GLU A 1 176 ? -13.384 -5.849 19.952 1.00 93.50 176 GLU A CA 1
ATOM 1364 C C . GLU A 1 176 ? -12.566 -4.561 20.025 1.00 93.50 176 GLU A C 1
ATOM 1366 O O . GLU A 1 176 ? -11.941 -4.301 21.049 1.00 93.50 176 GLU A O 1
ATOM 1371 N N . VAL A 1 177 ? -12.630 -3.712 18.991 1.00 91.75 177 VAL A N 1
ATOM 1372 C CA . VAL A 1 177 ? -11.906 -2.429 18.976 1.00 91.75 177 VAL A CA 1
ATOM 1373 C C . VAL A 1 177 ? -12.362 -1.524 20.121 1.00 91.75 177 VAL A C 1
ATOM 1375 O O . VAL A 1 177 ? -11.535 -0.922 20.799 1.00 91.75 177 VAL A O 1
ATOM 1378 N N . ARG A 1 178 ? -13.674 -1.435 20.373 1.00 92.50 178 ARG A N 1
ATOM 1379 C CA . ARG A 1 178 ? -14.209 -0.630 21.481 1.00 92.50 178 ARG A CA 1
ATOM 1380 C C . ARG A 1 178 ? -13.763 -1.156 22.838 1.00 92.50 178 ARG A C 1
ATOM 1382 O O . ARG A 1 178 ? -13.378 -0.359 23.683 1.00 92.50 178 ARG A O 1
ATOM 1389 N N . LYS A 1 179 ? -13.767 -2.476 23.031 1.00 93.38 179 LYS A N 1
ATOM 1390 C CA . LYS A 1 179 ? -13.285 -3.107 24.262 1.00 93.38 179 LYS A CA 1
ATOM 1391 C C . LYS A 1 179 ? -11.797 -2.838 24.494 1.00 93.38 179 LYS A C 1
ATOM 1393 O O . LYS A 1 179 ? -11.424 -2.505 25.610 1.00 93.38 179 LYS A O 1
ATOM 1398 N N . GLU A 1 180 ? -10.966 -2.975 23.463 1.00 92.81 180 GLU A N 1
ATOM 1399 C CA . GLU A 1 180 ? -9.518 -2.735 23.552 1.00 92.81 180 GLU A CA 1
ATOM 1400 C C . GLU A 1 180 ? -9.168 -1.277 23.853 1.00 92.81 180 GLU A C 1
ATOM 1402 O O . GLU A 1 180 ? -8.202 -1.016 24.560 1.00 92.81 180 GLU A O 1
ATOM 1407 N N . LEU A 1 181 ? -9.952 -0.337 23.323 1.00 90.69 181 LEU A N 1
ATOM 1408 C CA . LEU A 1 181 ? -9.785 1.094 23.577 1.00 90.69 181 LEU A CA 1
ATOM 1409 C C . LEU A 1 181 ? -10.544 1.576 24.825 1.00 90.69 181 LEU A C 1
ATOM 1411 O O . LEU A 1 181 ? -10.577 2.777 25.078 1.00 90.69 181 LEU A O 1
ATOM 1415 N N . GLU A 1 182 ? -11.179 0.665 25.571 1.00 93.75 182 GLU A N 1
ATOM 1416 C CA . GLU A 1 182 ? -11.978 0.959 26.770 1.00 93.75 182 GLU A CA 1
ATOM 1417 C C . GLU A 1 182 ? -13.134 1.958 26.521 1.00 93.75 182 GLU A C 1
ATOM 1419 O O . GLU A 1 182 ? -13.508 2.759 27.376 1.00 93.75 182 GLU A O 1
ATOM 1424 N N . ILE A 1 183 ? -13.747 1.899 25.334 1.00 92.75 183 ILE A N 1
ATOM 1425 C CA . ILE A 1 183 ? -14.827 2.794 24.901 1.00 92.75 183 ILE A CA 1
ATOM 1426 C C . ILE A 1 183 ? -16.188 2.105 25.073 1.00 92.75 183 ILE A C 1
ATOM 1428 O O . ILE A 1 183 ? -16.482 1.110 24.413 1.00 92.75 183 ILE A O 1
ATOM 1432 N N . GLY A 1 184 ? -17.074 2.680 25.894 1.00 91.25 184 GLY A N 1
ATOM 1433 C CA . GLY A 1 184 ? -18.445 2.177 26.077 1.00 91.25 184 GLY A CA 1
ATOM 1434 C C . GLY A 1 184 ? -19.276 2.189 24.785 1.00 91.25 184 GLY A C 1
ATOM 1435 O O . GLY A 1 184 ? -19.047 3.012 23.903 1.00 91.25 184 GLY A O 1
ATOM 1436 N N . GLU A 1 185 ? -20.258 1.297 24.646 1.00 88.31 185 GLU A N 1
ATOM 1437 C CA . GLU A 1 185 ? -21.036 1.111 23.403 1.00 88.31 185 GLU A CA 1
ATOM 1438 C C . GLU A 1 185 ? -21.797 2.363 22.930 1.00 88.31 185 GLU A C 1
ATOM 1440 O O . 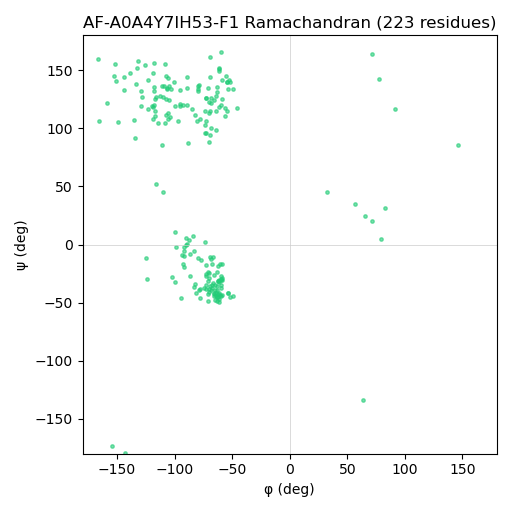GLU A 1 185 ? -21.833 2.632 21.726 1.00 88.31 185 GLU A O 1
ATOM 1445 N N . ASP A 1 186 ? -22.301 3.170 23.868 1.00 89.50 186 ASP A N 1
ATOM 1446 C CA . ASP A 1 186 ? -23.122 4.363 23.597 1.00 89.50 186 ASP A CA 1
ATOM 1447 C C . ASP A 1 186 ? -22.310 5.663 23.435 1.00 89.50 186 ASP A C 1
ATOM 1449 O O . ASP A 1 186 ? -22.867 6.736 23.190 1.00 89.50 186 ASP A O 1
ATOM 1453 N N . VAL A 1 187 ? -20.980 5.591 23.561 1.00 91.38 187 VAL A N 1
ATOM 1454 C CA . VAL A 1 187 ? -20.097 6.761 23.437 1.00 91.38 187 VAL A CA 1
ATOM 1455 C C . VAL A 1 187 ? -20.002 7.200 21.975 1.00 91.38 187 VAL A C 1
ATOM 1457 O O . VAL A 1 187 ? -19.641 6.419 21.086 1.00 91.38 187 VAL A O 1
ATOM 1460 N N . LYS A 1 188 ? -20.281 8.476 21.709 1.00 91.38 188 LYS A N 1
ATOM 1461 C CA . LYS A 1 188 ? -20.103 9.063 20.375 1.00 91.38 188 LYS A CA 1
ATOM 1462 C C . LYS A 1 188 ? -18.629 9.389 20.149 1.00 91.38 188 LYS A C 1
ATOM 1464 O O . LYS A 1 188 ? -17.969 9.895 21.051 1.00 91.38 188 LYS A O 1
ATOM 1469 N N . LEU A 1 189 ? -18.116 9.086 18.958 1.00 90.69 189 LEU A N 1
ATOM 1470 C CA . LEU A 1 189 ? -16.697 9.235 18.633 1.00 90.69 189 LEU A CA 1
ATOM 1471 C C . LEU A 1 189 ? -16.480 10.238 17.504 1.00 90.69 189 LEU A C 1
ATOM 1473 O O . LEU A 1 189 ? -17.155 10.167 16.479 1.00 90.69 189 LEU A O 1
ATOM 1477 N N . VAL A 1 190 ? -15.487 11.110 17.673 1.00 88.69 190 VAL A N 1
ATOM 1478 C CA . VAL A 1 190 ? -14.811 11.810 16.572 1.00 88.69 190 VAL A CA 1
ATOM 1479 C C . VAL A 1 190 ? -13.433 11.181 16.405 1.00 88.69 190 VAL A C 1
ATOM 1481 O O . VAL A 1 190 ? -12.736 10.958 17.391 1.00 88.69 190 VAL A O 1
ATOM 1484 N N . ILE A 1 191 ? -13.036 10.878 15.171 1.00 87.50 191 ILE A N 1
ATOM 1485 C CA . ILE A 1 191 ? -11.693 10.375 14.869 1.00 87.50 191 ILE A CA 1
ATOM 1486 C C . ILE A 1 191 ? -11.017 11.373 13.935 1.00 87.50 191 ILE A C 1
ATOM 1488 O O . ILE A 1 191 ? -11.481 11.580 12.815 1.00 87.50 191 ILE A O 1
ATOM 1492 N N . PHE A 1 192 ? -9.910 11.958 14.383 1.00 82.75 192 PHE A N 1
ATOM 1493 C CA . PHE A 1 192 ? -9.002 12.707 13.523 1.00 82.75 192 PHE A CA 1
ATOM 1494 C C . PHE A 1 192 ? -7.870 11.790 13.081 1.00 82.75 192 PHE A C 1
ATOM 1496 O O . PHE A 1 192 ? -7.120 11.279 13.909 1.00 82.75 192 PHE A O 1
ATOM 1503 N N . ASN A 1 193 ? -7.750 11.581 11.774 1.00 78.50 193 ASN A N 1
ATOM 1504 C CA . ASN A 1 193 ? -6.676 10.801 11.179 1.00 78.50 193 ASN A CA 1
ATOM 1505 C C . ASN A 1 193 ? -5.930 11.667 10.165 1.00 78.50 193 ASN A C 1
ATOM 1507 O O . ASN A 1 193 ? -6.509 12.076 9.161 1.00 78.50 193 ASN A O 1
ATOM 1511 N N . PHE A 1 194 ? -4.652 11.921 10.432 1.00 70.75 194 PHE A N 1
ATOM 1512 C CA . PHE A 1 194 ? -3.772 12.712 9.567 1.00 70.75 194 PHE A CA 1
ATOM 1513 C C . PHE A 1 194 ? -2.868 11.827 8.690 1.00 70.75 194 PHE A C 1
ATOM 1515 O O . PHE A 1 194 ? -1.925 12.300 8.056 1.00 70.75 194 PHE A O 1
ATOM 1522 N N . GLY A 1 195 ? -3.139 10.520 8.645 1.00 69.50 195 GLY A N 1
ATOM 1523 C CA . GLY A 1 195 ? -2.309 9.556 7.938 1.00 69.50 195 GLY A CA 1
ATOM 1524 C C . GLY A 1 195 ? -0.909 9.466 8.548 1.00 69.50 195 GLY A C 1
ATOM 1525 O O . GLY A 1 195 ? -0.752 9.350 9.759 1.00 69.50 195 GLY A O 1
ATOM 1526 N N . GLY A 1 196 ? 0.116 9.493 7.694 1.00 63.41 196 GLY A N 1
ATOM 1527 C CA . GLY A 1 196 ? 1.522 9.421 8.111 1.00 63.41 196 GLY A CA 1
ATOM 1528 C C . GLY A 1 196 ? 2.143 10.759 8.520 1.00 63.41 196 GLY A C 1
ATOM 1529 O O . GLY A 1 196 ? 3.355 10.815 8.698 1.00 63.41 196 GLY A O 1
ATOM 1530 N N . GLN A 1 197 ? 1.361 11.836 8.607 1.00 60.75 197 GLN A N 1
ATOM 1531 C CA . GLN A 1 197 ? 1.861 13.170 8.937 1.00 60.75 197 GLN A CA 1
ATOM 1532 C C . GLN A 1 197 ? 1.478 13.561 10.363 1.00 60.75 197 GLN A C 1
ATOM 1534 O O . GLN A 1 197 ? 0.390 13.243 10.845 1.00 60.75 197 GLN A O 1
ATOM 1539 N N . GLN A 1 198 ? 2.380 14.265 11.045 1.00 62.38 198 GLN A N 1
ATOM 1540 C CA . GLN A 1 198 ? 2.085 14.826 12.358 1.00 62.38 198 GLN A CA 1
ATOM 1541 C C . GLN A 1 198 ? 1.282 16.126 12.203 1.00 62.38 198 GLN A C 1
ATOM 1543 O O . GLN A 1 198 ? 1.627 16.955 11.358 1.00 62.38 198 GLN A O 1
ATOM 1548 N N . PRO A 1 199 ? 0.233 16.343 13.014 1.00 63.28 199 PRO A N 1
ATOM 1549 C CA . PRO A 1 199 ? -0.505 17.595 13.001 1.00 63.28 199 PRO A CA 1
ATOM 1550 C C . PRO A 1 199 ? 0.418 18.735 13.452 1.00 63.28 199 PRO A C 1
ATOM 1552 O O . PRO A 1 199 ? 0.885 18.769 14.591 1.00 63.28 199 PRO A O 1
ATOM 1555 N N . ALA A 1 200 ? 0.701 19.667 12.543 1.00 60.75 200 ALA A N 1
ATOM 1556 C CA . ALA A 1 200 ? 1.609 20.781 12.785 1.00 60.75 200 ALA A CA 1
ATOM 1557 C C . ALA A 1 200 ? 1.009 21.777 13.794 1.00 60.75 200 ALA A C 1
ATOM 1559 O O . ALA A 1 200 ? 0.248 22.670 13.429 1.00 60.75 200 ALA A O 1
ATOM 1560 N N . GLY A 1 201 ? 1.350 21.623 15.078 1.00 63.88 201 GLY A N 1
ATOM 1561 C CA . GLY A 1 201 ? 1.071 22.618 16.122 1.00 63.88 201 GLY A CA 1
ATOM 1562 C C . GLY A 1 201 ? -0.399 22.757 16.533 1.00 63.88 201 GLY A C 1
ATOM 1563 O O . GLY A 1 201 ? -0.776 23.786 17.092 1.00 63.88 201 GLY A O 1
ATOM 1564 N N . TRP A 1 202 ? -1.241 21.756 16.261 1.00 66.06 202 TRP A N 1
ATOM 1565 C CA . TRP A 1 202 ? -2.643 21.778 16.685 1.00 66.06 202 TRP A CA 1
ATOM 1566 C C . TRP A 1 202 ? -2.783 21.398 18.160 1.00 66.06 202 TRP A C 1
ATOM 1568 O O . TRP A 1 202 ? -2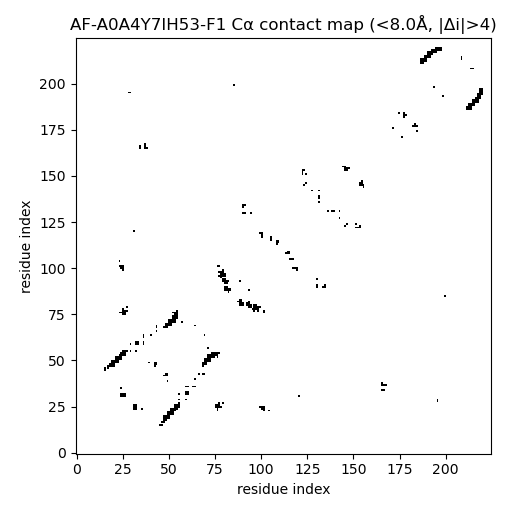.264 20.373 18.598 1.00 66.06 202 TRP A O 1
ATOM 1578 N N . THR A 1 203 ? -3.572 22.181 18.897 1.00 64.75 203 THR A N 1
ATOM 1579 C CA . THR A 1 203 ? -3.959 21.873 20.279 1.00 64.75 203 THR A CA 1
ATOM 1580 C C . THR A 1 203 ? -5.457 21.615 20.327 1.00 64.75 203 THR A C 1
ATOM 1582 O O . THR A 1 203 ? -6.261 22.548 20.264 1.00 64.75 203 THR A O 1
ATOM 1585 N N . LEU A 1 204 ? -5.841 20.344 20.438 1.00 70.06 204 LEU A N 1
ATOM 1586 C CA . LEU A 1 204 ? -7.233 19.964 20.656 1.00 70.06 204 LEU A CA 1
ATOM 1587 C C . LEU A 1 204 ? -7.585 20.144 22.139 1.00 70.06 204 LEU A C 1
ATOM 1589 O O . LEU A 1 204 ? -6.844 19.696 23.011 1.00 70.06 204 LEU A O 1
ATOM 1593 N N . LYS A 1 205 ? -8.719 20.788 22.421 1.00 74.06 205 LYS A N 1
ATOM 1594 C CA . LYS A 1 205 ? -9.251 20.963 23.776 1.00 74.06 205 LYS A CA 1
ATOM 1595 C C . LYS A 1 205 ? -10.618 20.303 23.904 1.00 74.06 205 LYS A C 1
ATOM 1597 O O . LYS A 1 205 ? -11.399 20.316 22.955 1.00 74.06 205 LYS A O 1
ATOM 1602 N N . GLU A 1 206 ? -10.921 19.794 25.095 1.00 70.44 206 GLU A N 1
ATOM 1603 C CA . GLU A 1 206 ? -12.208 19.152 25.401 1.00 70.44 206 GLU A CA 1
ATOM 1604 C C . GLU A 1 206 ? -13.410 20.085 25.189 1.00 70.44 206 GLU A C 1
ATOM 1606 O O . GLU A 1 206 ? -14.473 19.628 24.785 1.00 70.44 206 GLU A O 1
ATOM 1611 N N . GLU A 1 207 ? -13.228 21.399 25.373 1.00 80.12 207 GLU A N 1
ATOM 1612 C CA . GLU A 1 207 ? -14.271 22.424 25.194 1.00 80.12 207 GLU A CA 1
ATOM 1613 C C . GLU A 1 207 ? -14.858 22.490 23.771 1.00 80.12 207 GLU A C 1
ATOM 1615 O O . GLU A 1 207 ? -15.938 23.046 23.577 1.00 80.12 207 GLU A O 1
ATOM 1620 N N . TYR A 1 208 ? -14.179 21.907 22.776 1.00 81.44 208 TYR A N 1
ATOM 1621 C CA . TYR A 1 208 ? -14.656 21.844 21.393 1.00 81.44 208 TYR A CA 1
ATOM 1622 C C . TYR A 1 208 ? -15.569 20.644 21.105 1.00 81.44 208 TYR A C 1
ATOM 1624 O O . TYR A 1 208 ? -16.141 20.565 20.016 1.00 81.44 208 TYR A O 1
ATOM 1632 N N . LEU A 1 209 ? -15.711 19.704 22.044 1.00 84.25 209 LEU A N 1
ATOM 1633 C CA . LEU A 1 209 ? -16.516 18.498 21.862 1.00 84.25 209 LEU A CA 1
ATOM 1634 C C . LEU A 1 209 ? -17.881 18.638 22.547 1.00 84.25 209 LEU A C 1
ATOM 1636 O O . LEU A 1 209 ? -17.964 19.133 23.673 1.00 84.25 209 LEU A O 1
ATOM 1640 N N . PRO A 1 210 ? -18.974 18.165 21.921 1.00 86.69 210 PRO A N 1
ATOM 1641 C CA . PRO A 1 210 ? -20.251 18.089 22.612 1.00 86.69 210 PRO A CA 1
ATOM 1642 C C . PRO A 1 210 ? -20.164 17.142 23.826 1.00 86.69 210 PRO A C 1
ATOM 1644 O O . PRO A 1 210 ? -19.418 16.157 23.782 1.00 86.69 210 PRO A O 1
ATOM 1647 N N . PRO A 1 211 ? -20.959 17.365 24.889 1.00 85.88 211 PRO A N 1
ATOM 1648 C CA . PRO A 1 211 ? -20.932 16.517 26.078 1.00 85.88 211 PRO A CA 1
ATOM 1649 C C . PRO A 1 211 ? -21.136 15.031 25.749 1.00 85.88 211 PRO A C 1
ATOM 1651 O O . PRO A 1 211 ? -22.033 14.670 24.983 1.00 85.88 211 PRO A O 1
ATOM 1654 N N . GLY A 1 212 ? -20.304 14.169 26.338 1.00 85.50 212 GLY A N 1
ATOM 1655 C CA . GLY A 1 212 ? -20.367 12.714 26.151 1.00 85.50 212 GLY A CA 1
ATOM 1656 C C . GLY A 1 212 ? -19.741 12.191 24.852 1.00 85.50 212 GLY A C 1
ATOM 1657 O O . GLY A 1 212 ? -19.840 10.994 24.579 1.00 85.50 212 GLY A O 1
ATOM 1658 N N . TRP A 1 213 ? -19.106 13.051 24.049 1.00 90.56 213 TRP A N 1
ATOM 1659 C CA . TRP A 1 213 ? -18.286 12.618 22.919 1.00 90.56 213 TRP A CA 1
ATOM 1660 C C . TRP A 1 213 ? -16.841 12.383 23.349 1.00 90.56 213 TRP A C 1
ATOM 1662 O O . TRP A 1 213 ? -16.291 13.126 24.157 1.00 90.56 213 TRP A O 1
ATOM 1672 N N . LEU A 1 214 ? -16.215 11.376 22.750 1.00 88.94 214 LEU A N 1
ATOM 1673 C CA . LEU A 1 214 ? -14.790 11.102 22.872 1.00 88.94 214 LEU A CA 1
ATOM 1674 C C . LEU A 1 214 ? -14.110 11.394 21.529 1.00 88.94 214 LEU A C 1
ATOM 1676 O O . LEU A 1 214 ? -14.624 11.031 20.470 1.00 88.94 214 LEU A O 1
ATOM 1680 N N . CYS A 1 215 ? -12.954 12.051 21.563 1.00 87.69 215 CYS A N 1
ATOM 1681 C CA . CYS A 1 215 ? -12.159 12.310 20.369 1.00 87.69 215 CYS A CA 1
ATOM 1682 C C . CYS A 1 215 ? -10.876 11.482 20.381 1.00 87.69 215 CYS A C 1
ATOM 1684 O O . CYS A 1 215 ? -10.097 11.560 21.327 1.00 87.69 215 CYS A O 1
ATOM 1686 N N . LEU A 1 216 ? -10.639 10.731 19.308 1.00 86.25 216 LEU A N 1
ATOM 1687 C CA . LEU A 1 216 ? -9.403 9.992 19.078 1.00 86.25 216 LEU A CA 1
ATOM 1688 C C . LEU A 1 216 ? -8.580 10.716 18.015 1.00 86.25 216 LEU A C 1
ATOM 1690 O O . LEU A 1 216 ? -9.061 10.947 16.906 1.00 86.25 216 LEU A O 1
ATOM 1694 N N . VAL A 1 217 ? -7.336 11.055 18.341 1.00 81.38 217 VAL A N 1
ATOM 1695 C CA . VAL A 1 217 ? -6.375 11.595 17.375 1.00 81.38 217 VAL A CA 1
ATOM 1696 C C . VAL A 1 217 ? -5.400 10.481 17.023 1.00 81.38 217 VAL A C 1
ATOM 1698 O O . VAL A 1 217 ? -4.608 10.052 17.860 1.00 81.38 217 VAL A O 1
ATOM 1701 N N . LEU A 1 218 ? -5.487 9.981 15.794 1.00 77.31 218 LEU A N 1
ATOM 1702 C CA . LEU A 1 218 ? -4.593 8.953 15.281 1.00 77.31 218 LEU A CA 1
ATOM 1703 C C . LEU A 1 218 ? -3.305 9.623 14.810 1.00 77.31 218 LEU A C 1
ATOM 1705 O O . LEU A 1 218 ? -3.301 10.376 13.835 1.00 77.31 218 LEU A O 1
ATOM 1709 N N . LEU A 1 219 ? -2.225 9.349 15.536 1.00 68.56 219 LEU A N 1
ATOM 1710 C CA . LEU A 1 219 ? -0.883 9.818 15.230 1.00 68.56 219 LEU A CA 1
ATOM 1711 C C . LEU A 1 219 ? -0.043 8.655 14.712 1.00 68.56 219 LEU A C 1
ATOM 1713 O O . LEU A 1 219 ? -0.173 7.521 15.177 1.00 68.56 219 LEU A O 1
ATOM 1717 N N . PHE A 1 220 ? 0.850 8.948 13.772 1.00 61.16 220 PHE A N 1
ATOM 1718 C CA . PHE A 1 220 ? 1.884 8.003 13.383 1.00 61.16 220 PHE A CA 1
ATOM 1719 C C . PHE A 1 220 ? 2.892 7.868 14.533 1.00 61.16 220 PHE A C 1
ATOM 1721 O O . PHE A 1 220 ? 3.594 8.825 14.863 1.00 61.16 220 PHE A O 1
ATOM 1728 N N . ALA A 1 221 ? 2.940 6.693 15.158 1.00 55.47 221 ALA A N 1
ATOM 1729 C CA . ALA A 1 221 ? 3.994 6.335 16.095 1.00 55.47 221 ALA A CA 1
ATOM 1730 C C . ALA A 1 221 ? 5.099 5.615 15.317 1.00 55.47 221 ALA A C 1
ATOM 1732 O O . ALA A 1 221 ? 4.848 4.567 14.717 1.00 55.47 221 ALA A O 1
ATOM 1733 N N . GLU A 1 222 ? 6.317 6.161 15.322 1.00 45.28 222 GLU A N 1
ATOM 1734 C CA . GLU A 1 222 ? 7.484 5.373 14.937 1.00 45.28 222 GLU A CA 1
ATOM 1735 C C . GLU A 1 222 ? 7.582 4.189 15.903 1.00 45.28 222 GLU A C 1
ATOM 1737 O O . GLU A 1 222 ? 7.673 4.363 17.120 1.00 45.28 222 GLU A O 1
ATOM 1742 N N . LEU A 1 223 ? 7.518 2.970 15.368 1.00 40.72 223 LEU A N 1
ATOM 1743 C CA . LEU A 1 223 ? 7.913 1.790 16.121 1.00 40.72 223 LEU A CA 1
ATOM 1744 C C . LEU A 1 223 ? 9.428 1.897 16.314 1.00 40.72 223 LEU A C 1
ATOM 1746 O O . LEU A 1 223 ? 10.183 1.636 15.378 1.00 40.72 223 LEU A O 1
ATOM 1750 N N . SER A 1 224 ? 9.865 2.339 17.497 1.00 26.58 224 SER A N 1
ATOM 1751 C CA . SER A 1 224 ? 11.272 2.229 17.886 1.00 26.58 224 SER A CA 1
ATOM 1752 C C . SER A 1 224 ? 11.721 0.764 17.767 1.00 26.58 224 SER A C 1
ATOM 1754 O O . SER A 1 224 ? 10.925 -0.122 18.097 1.00 26.58 224 SER A O 1
ATOM 1756 N N . PRO A 1 225 ? 12.949 0.509 17.277 1.00 38.09 225 PRO A N 1
ATOM 1757 C CA . PRO A 1 225 ? 13.486 -0.841 17.114 1.00 38.09 225 PRO A CA 1
ATOM 1758 C C . PRO A 1 225 ? 13.608 -1.607 18.435 1.00 38.09 225 PRO A C 1
ATOM 1760 O O . PRO A 1 225 ? 13.811 -0.962 19.491 1.00 38.09 225 PRO A O 1
#